Protein AF-A0A2E7VFI3-F1 (afdb_monomer_lite)

Secondary structure (DSSP, 8-state):
----------------------------PPPPHHHHHHHHHHHHHHTT-HHHHHHTBGGG--HHHHHHHHHH---HHHHHHHHTTHHHHHHHHHHHHHHHHHHHHHHHHHHGGG---HHHHHHHHHHHHHHHHHHHHHHHHHHHHHHHHHHHHHHHHHHHGGGHIIIIIHHHHHHHHHTT--GGG-EEEEEEEEEEEEEETTEEEETTEES--EEE-TT-EEEEEE-GGGTT---EEESSTT-SS---TTEEE--SSS--EEEE-SS--S-EEEEETTEEEEEEEEEES--SS---EEEEEEEEETTTTEEEEEEEEEEEEE--SS--SS-----EEEE-S--EEEEE-PPPTT--

Radius of gyration: 27.83 Å; chains: 1; bounding box: 74×93×76 Å

Sequence (356 aa):
MLNMRLVQRVAVFLLVATPNNTVWAELTSPKHSLDAFARNVFETFKGNDFGTFHQHTIFALSEEQFKRFLFEVKNDEIRDTLSKGQWSQWKENTRIQRKMIEEEIKKKEEEGGEINSLTAQTEIKELKVKIVTLERELLRKWAVVCAQKWRNNYSRLKSIVSSARREAFDPILTGAEKEGIQWQTARLTAVEILHEISFANNHFKIDGVEAPILQWYSGLTYRLHFDKTMHGKPFRLATLPEGPTPYEHGIAREKTGDKDLLARFRAPPEALYYYCPAKEKMGNRIHFSNPEKHLRHNVLLTFSYGSPQHGYRILLRDCLPIPARSAPRAGATWNQWLLFERPVWLGPIRKDPSID

pLDDT: mean 82.57, std 19.52, range [27.75, 97.62]

Structure (mmCIF, N/CA/C/O backbone):
data_AF-A0A2E7VFI3-F1
#
_entry.id   AF-A0A2E7VFI3-F1
#
loop_
_atom_site.group_PDB
_atom_site.id
_atom_site.type_symbol
_atom_site.label_atom_id
_atom_site.label_alt_id
_atom_site.label_comp_id
_atom_site.label_asym_id
_atom_site.label_entity_id
_atom_site.label_seq_id
_atom_site.pdbx_PDB_ins_code
_atom_site.Cartn_x
_atom_site.Cartn_y
_atom_site.Cartn_z
_atom_site.occupancy
_atom_site.B_iso_or_equiv
_atom_site.auth_seq_id
_atom_site.auth_comp_id
_atom_site.auth_asym_id
_atom_site.auth_atom_id
_atom_site.pdbx_PDB_model_num
ATOM 1 N N . MET A 1 1 ? 33.002 -77.344 -4.429 1.00 32.84 1 MET A N 1
ATOM 2 C CA . MET A 1 1 ? 34.344 -77.232 -3.820 1.00 32.84 1 MET A CA 1
ATOM 3 C C . MET A 1 1 ? 34.474 -75.863 -3.174 1.00 32.84 1 MET A C 1
ATOM 5 O O . MET A 1 1 ? 34.142 -74.873 -3.810 1.00 32.84 1 MET A O 1
ATOM 9 N N . LEU A 1 2 ? 34.882 -75.858 -1.903 1.00 32.16 2 LEU A N 1
ATOM 10 C CA . LEU A 1 2 ? 35.312 -74.716 -1.088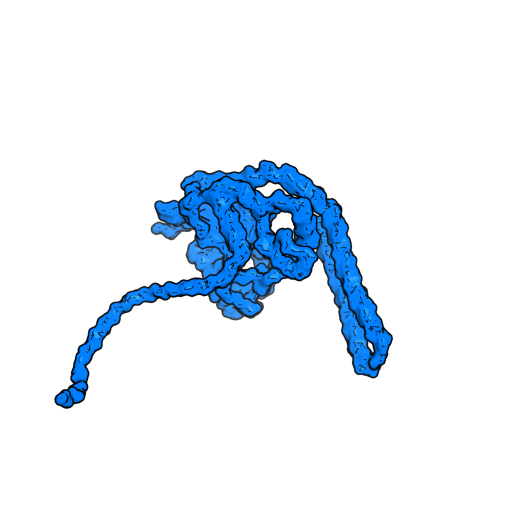 1.00 32.16 2 LEU A CA 1
ATOM 11 C C . LEU A 1 2 ? 36.313 -73.803 -1.834 1.00 32.16 2 LEU A C 1
ATOM 13 O O . LEU A 1 2 ? 37.183 -74.332 -2.516 1.00 32.16 2 LEU A O 1
ATOM 17 N N . ASN A 1 3 ? 36.318 -72.482 -1.606 1.00 30.03 3 ASN A N 1
ATOM 18 C CA . ASN A 1 3 ? 37.039 -71.883 -0.468 1.00 30.03 3 ASN A CA 1
ATOM 19 C C . ASN A 1 3 ? 36.907 -70.347 -0.385 1.00 30.03 3 ASN A C 1
ATOM 21 O O . ASN A 1 3 ? 36.842 -69.645 -1.389 1.00 30.03 3 ASN A O 1
ATOM 25 N N . MET A 1 4 ? 36.891 -69.861 0.858 1.00 30.72 4 MET A N 1
ATOM 26 C CA . MET A 1 4 ? 36.900 -68.459 1.294 1.00 30.72 4 MET A CA 1
ATOM 27 C C . MET A 1 4 ? 38.320 -67.848 1.343 1.00 30.72 4 MET A C 1
ATOM 29 O O . MET A 1 4 ? 39.295 -68.577 1.504 1.00 30.72 4 MET A O 1
ATOM 33 N N . ARG A 1 5 ? 38.334 -66.504 1.469 1.00 35.66 5 ARG A N 1
ATOM 34 C CA . ARG A 1 5 ? 39.329 -65.573 2.081 1.00 35.66 5 ARG A CA 1
ATOM 35 C C . ARG A 1 5 ? 40.232 -64.827 1.078 1.00 35.66 5 ARG A C 1
ATOM 37 O O . ARG A 1 5 ? 40.989 -65.451 0.356 1.00 35.66 5 ARG A O 1
ATOM 44 N N . LEU A 1 6 ? 40.040 -63.518 0.846 1.00 28.55 6 LEU A N 1
ATOM 45 C CA . LEU A 1 6 ? 40.326 -62.315 1.673 1.00 28.55 6 LEU A CA 1
ATOM 46 C C . LEU A 1 6 ? 41.820 -61.913 1.637 1.00 28.55 6 LEU A C 1
ATOM 48 O O . LEU A 1 6 ? 42.649 -62.665 2.131 1.00 28.55 6 LEU A O 1
ATOM 52 N N . VAL A 1 7 ? 42.127 -60.714 1.107 1.00 32.91 7 VAL A N 1
ATOM 53 C CA . VAL A 1 7 ? 42.859 -59.585 1.752 1.00 32.91 7 VAL A CA 1
ATOM 54 C C . VAL A 1 7 ? 43.459 -58.610 0.704 1.00 32.91 7 VAL A C 1
ATOM 56 O O . VAL A 1 7 ? 44.316 -58.966 -0.093 1.00 32.91 7 VAL A O 1
ATOM 59 N N . GLN A 1 8 ? 42.959 -57.365 0.770 1.00 28.98 8 GLN A N 1
ATOM 60 C CA . GLN A 1 8 ? 43.554 -56.029 0.537 1.00 28.98 8 GLN A CA 1
ATOM 61 C C . GLN A 1 8 ? 44.654 -55.794 -0.520 1.00 28.98 8 GLN A C 1
ATOM 63 O O . GLN A 1 8 ? 45.770 -56.282 -0.385 1.00 28.98 8 GLN A O 1
ATOM 68 N N . ARG A 1 9 ? 44.413 -54.794 -1.391 1.00 30.88 9 ARG A N 1
ATOM 69 C CA . ARG A 1 9 ? 45.363 -53.695 -1.680 1.00 30.88 9 ARG A CA 1
ATOM 70 C C . ARG A 1 9 ? 44.672 -52.477 -2.330 1.00 30.88 9 ARG A C 1
ATOM 72 O O . ARG A 1 9 ? 44.240 -52.527 -3.470 1.00 30.88 9 ARG A O 1
ATOM 79 N N . VAL A 1 10 ? 44.561 -51.419 -1.519 1.00 29.17 10 VAL A N 1
ATOM 80 C CA . VAL A 1 10 ? 44.666 -49.970 -1.803 1.00 29.17 10 VAL A CA 1
ATOM 81 C C . VAL A 1 10 ? 44.121 -49.460 -3.150 1.00 29.17 10 VAL A C 1
ATOM 83 O O . VAL A 1 10 ? 44.826 -49.455 -4.153 1.00 29.17 10 VAL A O 1
ATOM 86 N N . ALA A 1 11 ? 42.906 -48.902 -3.128 1.00 30.77 11 ALA A N 1
ATOM 87 C CA . ALA A 1 11 ? 42.411 -47.997 -4.165 1.00 30.77 11 ALA A CA 1
ATOM 88 C C . ALA A 1 11 ? 42.639 -46.543 -3.719 1.00 30.77 11 ALA A C 1
ATOM 90 O O . ALA A 1 11 ? 42.003 -46.060 -2.782 1.00 30.77 11 ALA A O 1
ATOM 91 N N . VAL A 1 12 ? 43.567 -45.859 -4.388 1.00 31.39 12 VAL A N 1
ATOM 92 C CA . VAL A 1 12 ? 43.742 -44.404 -4.316 1.00 31.39 12 VAL A CA 1
ATOM 93 C C . VAL A 1 12 ? 42.617 -43.772 -5.135 1.00 31.39 12 VAL A C 1
ATOM 95 O O . VAL A 1 12 ? 42.638 -43.822 -6.362 1.00 31.39 12 VAL A O 1
ATOM 98 N N . PHE A 1 13 ? 41.612 -43.207 -4.465 1.00 31.67 13 PHE A N 1
ATOM 99 C CA . PHE A 1 13 ? 40.598 -42.377 -5.113 1.00 31.67 13 PHE A CA 1
ATOM 100 C C . PHE A 1 13 ? 41.109 -40.938 -5.229 1.00 31.67 13 PHE A C 1
ATOM 102 O O . PHE A 1 13 ? 41.290 -40.240 -4.233 1.00 31.67 13 PHE A O 1
ATOM 109 N N . LEU A 1 14 ? 41.318 -40.498 -6.470 1.00 27.75 14 LEU A N 1
ATOM 110 C CA . LEU A 1 14 ? 41.453 -39.095 -6.848 1.00 27.75 14 LEU A CA 1
ATOM 111 C C . LEU A 1 14 ? 40.083 -38.416 -6.696 1.00 27.75 14 LEU A C 1
ATOM 113 O O . LEU A 1 14 ? 39.192 -38.576 -7.528 1.00 27.75 14 LEU A O 1
ATOM 117 N N . LEU A 1 15 ? 39.916 -37.673 -5.604 1.00 28.58 15 LEU A N 1
ATOM 118 C CA . LEU A 1 15 ? 38.811 -36.742 -5.388 1.00 28.58 15 LEU A CA 1
ATOM 119 C C . LEU A 1 15 ? 39.068 -35.488 -6.233 1.00 28.58 15 LEU A C 1
ATOM 121 O O . LEU A 1 15 ? 39.784 -34.576 -5.823 1.00 28.58 15 LEU A O 1
ATOM 125 N N . VAL A 1 16 ? 38.486 -35.443 -7.432 1.00 34.22 16 VAL A N 1
ATOM 126 C CA . VAL A 1 16 ? 38.293 -34.183 -8.157 1.00 34.22 16 VAL A CA 1
ATOM 127 C C . VAL A 1 16 ? 37.130 -33.464 -7.481 1.00 34.22 16 VAL A C 1
ATOM 129 O O . VAL A 1 16 ? 35.970 -33.842 -7.629 1.00 34.22 16 VAL A O 1
ATOM 132 N N . ALA A 1 17 ? 37.455 -32.446 -6.689 1.00 30.11 17 ALA A N 1
ATOM 133 C CA . ALA A 1 17 ? 36.487 -31.523 -6.124 1.00 30.11 17 ALA A CA 1
ATOM 134 C C . ALA A 1 17 ? 35.864 -30.682 -7.251 1.00 30.11 17 ALA A C 1
ATOM 136 O O . ALA A 1 17 ? 36.471 -29.732 -7.741 1.00 30.11 17 ALA A O 1
ATOM 137 N N . THR A 1 18 ? 34.646 -31.020 -7.667 1.00 33.19 18 THR A N 1
ATOM 138 C CA . THR A 1 18 ? 33.783 -30.092 -8.409 1.00 33.19 18 THR A CA 1
ATOM 139 C C . THR A 1 18 ? 33.052 -29.193 -7.409 1.00 33.19 18 THR A C 1
ATOM 141 O O . THR A 1 18 ? 32.509 -29.715 -6.430 1.00 33.19 18 THR A O 1
ATOM 144 N N . PRO A 1 19 ? 33.005 -27.866 -7.611 1.00 34.50 19 PRO A N 1
ATOM 145 C CA . PRO A 1 19 ? 32.337 -26.968 -6.684 1.00 34.50 19 PRO A CA 1
ATOM 146 C C . PRO A 1 19 ? 30.823 -27.204 -6.685 1.00 34.50 19 PRO A C 1
ATOM 148 O O . PRO A 1 19 ? 30.185 -27.347 -7.726 1.00 34.50 19 PRO A O 1
ATOM 151 N N . ASN A 1 20 ? 30.286 -27.239 -5.469 1.00 34.94 20 ASN A N 1
ATOM 152 C CA . ASN A 1 20 ? 28.883 -27.279 -5.079 1.00 34.94 20 ASN A CA 1
ATOM 153 C C . ASN A 1 20 ? 27.936 -26.509 -6.019 1.00 34.94 20 ASN A C 1
ATOM 155 O O . ASN A 1 20 ? 27.694 -25.320 -5.823 1.00 34.94 20 ASN A O 1
ATOM 159 N N . ASN A 1 21 ? 27.290 -27.211 -6.949 1.00 32.88 21 ASN A N 1
ATOM 160 C CA . ASN A 1 21 ? 25.964 -26.820 -7.419 1.00 32.88 21 ASN A CA 1
ATOM 161 C C . ASN A 1 21 ? 24.935 -27.416 -6.455 1.00 32.88 21 ASN A C 1
ATOM 163 O O . ASN A 1 21 ? 24.306 -28.436 -6.732 1.00 32.88 21 ASN A O 1
ATOM 167 N N . THR A 1 22 ? 24.766 -26.783 -5.293 1.00 34.12 22 THR A N 1
ATOM 168 C CA . THR A 1 22 ? 23.546 -26.959 -4.506 1.00 34.12 22 THR A CA 1
ATOM 169 C C . THR A 1 22 ? 22.409 -26.287 -5.265 1.00 34.12 22 THR A C 1
ATOM 171 O O . THR A 1 22 ? 22.109 -25.107 -5.094 1.00 34.12 22 THR A O 1
ATOM 174 N N . VAL A 1 23 ? 21.766 -27.065 -6.135 1.00 35.38 23 VAL A N 1
ATOM 175 C CA . VAL A 1 23 ? 20.407 -26.795 -6.600 1.00 35.38 23 VAL A CA 1
ATOM 176 C C . VAL A 1 23 ? 19.512 -26.916 -5.371 1.00 35.38 23 VAL A C 1
ATOM 178 O O . VAL A 1 23 ? 19.033 -27.992 -5.017 1.00 35.38 23 VAL A O 1
ATOM 181 N N . TRP A 1 24 ? 19.351 -25.808 -4.653 1.00 36.38 24 TRP A N 1
ATOM 182 C CA . TRP A 1 24 ? 18.317 -25.681 -3.645 1.00 36.38 24 TRP A CA 1
ATOM 183 C C . TRP A 1 24 ? 16.981 -25.768 -4.372 1.00 36.38 24 TRP A C 1
ATOM 185 O O . TRP A 1 24 ? 16.588 -24.837 -5.070 1.00 36.38 24 TRP A O 1
ATOM 195 N N . ALA A 1 25 ? 16.289 -26.894 -4.224 1.00 32.28 25 ALA A N 1
ATOM 196 C CA . ALA A 1 25 ? 14.878 -26.966 -4.551 1.00 32.28 25 ALA A CA 1
ATOM 197 C C . ALA A 1 25 ? 14.161 -25.851 -3.768 1.00 32.28 25 ALA A C 1
ATOM 199 O O . ALA A 1 25 ? 14.120 -25.861 -2.531 1.00 32.28 25 ALA A O 1
ATOM 200 N N . GLU A 1 26 ? 13.648 -24.850 -4.485 1.00 37.41 26 GLU A N 1
ATOM 201 C CA . GLU A 1 26 ? 12.763 -23.834 -3.932 1.00 37.41 26 GLU A CA 1
ATOM 202 C C . GLU A 1 26 ? 11.519 -24.546 -3.388 1.00 37.41 26 GLU A C 1
ATOM 204 O O . GLU A 1 26 ? 10.578 -24.836 -4.119 1.00 37.41 26 GLU A O 1
ATOM 209 N N . LEU A 1 27 ? 11.478 -24.822 -2.082 1.00 35.75 27 LEU A N 1
ATOM 210 C CA . LEU A 1 27 ? 10.196 -24.936 -1.385 1.00 35.75 27 LEU A CA 1
ATOM 211 C C . LEU A 1 27 ? 9.556 -23.548 -1.470 1.00 35.75 27 LEU A C 1
ATOM 213 O O . LEU A 1 27 ? 9.838 -22.669 -0.649 1.00 35.75 27 LEU A O 1
ATOM 217 N N . THR A 1 28 ? 8.789 -23.327 -2.536 1.00 46.22 28 THR A N 1
ATOM 218 C CA . THR A 1 28 ? 8.076 -22.086 -2.798 1.00 46.22 28 THR A CA 1
ATOM 219 C C . THR A 1 28 ? 6.975 -21.955 -1.757 1.00 46.22 28 THR A C 1
ATOM 221 O O . THR A 1 28 ? 5.983 -22.681 -1.800 1.00 46.22 28 THR A O 1
ATOM 224 N N . SER A 1 29 ? 7.145 -21.023 -0.818 1.00 49.25 29 SER A N 1
ATOM 225 C CA . SER A 1 29 ? 6.011 -20.488 -0.062 1.00 49.25 29 SER A CA 1
ATOM 226 C C . SER A 1 29 ? 4.905 -20.095 -1.057 1.00 49.25 29 SER A C 1
ATOM 228 O O . SER A 1 29 ? 5.252 -19.601 -2.141 1.00 49.25 29 SER A O 1
ATOM 230 N N . PRO A 1 30 ? 3.610 -20.323 -0.756 1.00 59.28 30 PRO A N 1
ATOM 231 C CA . PRO A 1 30 ? 2.522 -19.907 -1.633 1.00 59.28 30 PRO A CA 1
ATOM 232 C C . PRO A 1 30 ? 2.729 -18.452 -2.060 1.00 59.28 30 PRO A C 1
ATOM 234 O O . PRO A 1 30 ? 2.868 -17.567 -1.213 1.00 59.28 30 PRO A O 1
ATOM 237 N N . LYS A 1 31 ? 2.818 -18.202 -3.372 1.00 73.00 31 LYS A N 1
ATOM 238 C CA . LYS A 1 31 ? 3.035 -16.846 -3.887 1.00 73.00 31 LYS A CA 1
ATOM 239 C C . LYS A 1 31 ? 1.884 -15.957 -3.427 1.00 73.00 31 LYS A C 1
ATOM 241 O O . LYS A 1 31 ? 0.717 -16.283 -3.638 1.00 73.00 31 LYS A O 1
ATOM 246 N N . HIS A 1 32 ? 2.223 -14.844 -2.787 1.00 85.19 32 HIS A N 1
ATOM 247 C CA . HIS A 1 32 ? 1.247 -13.882 -2.293 1.00 85.19 32 HIS A CA 1
ATOM 248 C C . HIS A 1 32 ? 0.403 -13.322 -3.454 1.00 85.19 32 HIS A C 1
ATOM 250 O O . HIS A 1 32 ? 0.926 -13.092 -4.545 1.00 85.19 32 HIS A O 1
ATOM 256 N N . SER A 1 33 ? -0.889 -13.053 -3.230 1.00 87.81 33 SER A N 1
ATOM 257 C CA . SER A 1 33 ? -1.815 -12.595 -4.287 1.00 87.81 33 SER A CA 1
ATOM 258 C C . SER A 1 33 ? -1.373 -11.290 -4.965 1.00 87.81 33 SER A C 1
ATOM 260 O O . SER A 1 33 ? -1.649 -11.084 -6.146 1.00 87.81 33 SER A O 1
ATOM 262 N N . LEU A 1 34 ? -0.632 -10.442 -4.244 1.00 89.62 34 LEU A N 1
ATOM 263 C CA . LEU A 1 34 ? -0.026 -9.220 -4.783 1.00 89.62 34 LEU A CA 1
ATOM 264 C C . LEU A 1 34 ? 1.052 -9.500 -5.847 1.00 89.62 34 LEU A C 1
ATOM 266 O O . LEU A 1 34 ? 1.114 -8.781 -6.839 1.00 89.62 34 LEU A O 1
ATOM 270 N N . ASP A 1 35 ? 1.862 -10.556 -5.690 1.00 89.69 35 ASP A N 1
ATOM 271 C CA . ASP A 1 35 ? 2.863 -10.945 -6.700 1.00 89.69 35 ASP A CA 1
ATOM 272 C C . ASP A 1 35 ? 2.169 -11.406 -7.990 1.00 89.69 35 ASP A C 1
ATOM 274 O O . ASP A 1 35 ? 2.543 -10.981 -9.082 1.00 89.69 35 ASP A O 1
ATOM 278 N N . ALA A 1 36 ? 1.095 -12.193 -7.869 1.00 90.38 36 ALA A N 1
ATOM 279 C CA . ALA A 1 36 ? 0.285 -12.605 -9.016 1.00 90.38 36 ALA A CA 1
ATOM 280 C C . ALA A 1 36 ? -0.364 -11.404 -9.727 1.00 90.38 36 ALA A C 1
ATOM 282 O O . ALA A 1 36 ? -0.308 -11.307 -10.950 1.00 90.38 36 ALA A O 1
ATOM 283 N N . PHE A 1 37 ? -0.928 -10.459 -8.970 1.00 93.69 37 PHE A N 1
ATOM 284 C CA . PHE A 1 37 ? -1.466 -9.214 -9.519 1.00 93.69 37 PHE A CA 1
ATOM 285 C C . PHE A 1 37 ? -0.409 -8.411 -10.286 1.00 93.69 37 PHE A C 1
ATOM 287 O O . PHE A 1 37 ? -0.640 -8.034 -11.432 1.00 93.69 37 PHE A O 1
ATOM 294 N N . ALA A 1 38 ? 0.756 -8.182 -9.679 1.00 95.31 38 ALA A N 1
ATOM 295 C CA . ALA A 1 38 ? 1.842 -7.410 -10.271 1.00 95.31 38 ALA A CA 1
ATOM 296 C C . ALA A 1 38 ? 2.353 -8.037 -11.578 1.00 95.31 38 ALA A C 1
ATOM 298 O O . ALA A 1 38 ? 2.571 -7.334 -12.565 1.00 95.31 38 ALA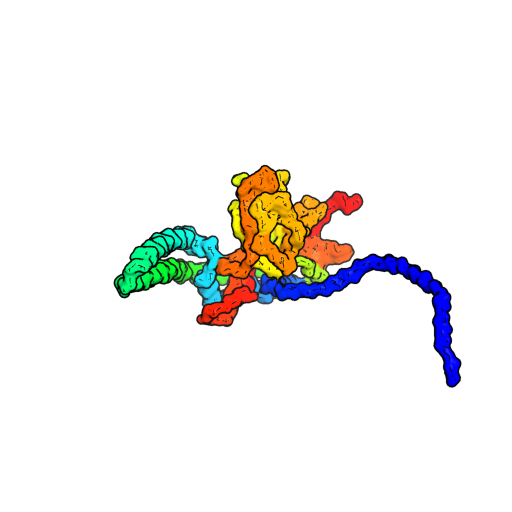 A O 1
ATOM 299 N N . ARG A 1 39 ? 2.479 -9.371 -11.609 1.00 95.12 39 ARG A N 1
ATOM 300 C CA . ARG A 1 39 ? 2.811 -10.131 -12.824 1.00 95.12 39 ARG A CA 1
ATOM 301 C C . ARG A 1 39 ? 1.758 -9.961 -13.906 1.00 95.12 39 ARG A C 1
ATOM 303 O O . ARG A 1 39 ? 2.117 -9.679 -15.042 1.00 95.12 39 ARG A O 1
ATOM 310 N N . ASN A 1 40 ? 0.480 -10.081 -13.557 1.00 95.25 40 ASN A N 1
ATOM 311 C CA . ASN A 1 40 ? -0.601 -9.904 -14.523 1.00 95.25 40 ASN A CA 1
ATOM 312 C C . ASN A 1 40 ? -0.579 -8.493 -15.120 1.00 95.25 40 ASN A C 1
ATOM 314 O O . ASN A 1 40 ? -0.647 -8.362 -16.336 1.00 95.25 40 ASN A O 1
ATOM 318 N N . VAL A 1 41 ? -0.389 -7.455 -14.295 1.00 96.69 41 VAL A N 1
ATOM 319 C CA . VAL A 1 41 ? -0.223 -6.070 -14.767 1.00 96.69 41 VAL A CA 1
ATOM 320 C C . VAL A 1 41 ? 0.970 -5.952 -15.720 1.00 96.69 41 VAL A C 1
ATOM 322 O O . VAL A 1 41 ? 0.830 -5.357 -16.785 1.00 96.69 41 VAL A O 1
ATOM 325 N N . PHE A 1 42 ? 2.119 -6.551 -15.399 1.00 97.50 42 PHE A N 1
ATOM 326 C CA . PHE A 1 42 ? 3.278 -6.554 -16.298 1.00 97.50 42 PHE A CA 1
ATOM 327 C C . PHE A 1 42 ? 2.967 -7.192 -17.663 1.00 97.50 42 PHE A C 1
ATOM 329 O O . PHE A 1 42 ? 3.288 -6.613 -18.703 1.00 97.50 42 PHE A O 1
ATOM 336 N N . GLU A 1 43 ? 2.299 -8.348 -17.674 1.00 97.12 43 GLU A N 1
ATOM 337 C CA . GLU A 1 43 ? 1.920 -9.039 -18.912 1.00 97.12 43 GLU A CA 1
ATOM 338 C C . GLU A 1 43 ? 0.971 -8.200 -19.784 1.00 97.12 43 GLU A C 1
ATOM 340 O O . GLU A 1 43 ? 1.018 -8.295 -21.011 1.00 97.12 43 GLU A O 1
ATOM 345 N N . THR A 1 44 ? 0.170 -7.305 -19.192 1.00 97.06 44 THR A N 1
ATOM 346 C CA . THR A 1 44 ? -0.666 -6.383 -19.979 1.00 97.06 44 THR A CA 1
ATOM 347 C C . THR A 1 44 ? 0.162 -5.402 -20.805 1.00 97.06 44 THR A C 1
ATOM 349 O O . THR A 1 44 ? -0.148 -5.187 -21.975 1.00 97.06 44 THR A O 1
ATOM 352 N N . PHE A 1 45 ? 1.252 -4.855 -20.252 1.00 96.44 45 PHE A N 1
ATOM 353 C CA . PHE A 1 45 ? 2.174 -4.016 -21.023 1.00 96.44 45 PHE A CA 1
ATOM 354 C C . PHE A 1 45 ? 2.858 -4.838 -22.105 1.00 96.44 45 PHE A C 1
ATOM 356 O O . PHE A 1 45 ? 2.948 -4.400 -23.251 1.00 96.44 45 PHE A O 1
ATOM 363 N N . LYS A 1 46 ? 3.254 -6.069 -21.760 1.00 95.50 46 LYS A N 1
ATOM 364 C CA . LYS A 1 46 ? 3.907 -6.977 -22.695 1.00 95.50 46 LYS A CA 1
ATOM 365 C C . LYS A 1 46 ? 3.048 -7.292 -23.924 1.00 95.50 46 LYS A C 1
ATOM 367 O O . LYS A 1 46 ? 3.558 -7.345 -25.041 1.00 95.50 46 LYS A O 1
ATOM 372 N N . GLY A 1 47 ? 1.750 -7.493 -23.707 1.00 96.25 47 GLY A N 1
ATOM 373 C CA . GLY A 1 47 ? 0.768 -7.770 -24.752 1.00 96.25 47 GLY A CA 1
ATOM 374 C C . GLY A 1 47 ? 0.120 -6.534 -25.381 1.00 96.25 47 GLY A C 1
ATOM 375 O O . GLY A 1 47 ? -0.719 -6.703 -26.260 1.00 96.25 47 GLY A O 1
ATOM 376 N N . ASN A 1 48 ? 0.457 -5.311 -24.942 1.00 96.19 48 ASN A N 1
ATOM 377 C CA . ASN A 1 48 ? -0.295 -4.090 -25.280 1.00 96.19 48 ASN A CA 1
ATOM 378 C C . ASN A 1 48 ? -1.818 -4.252 -25.029 1.00 96.19 48 ASN A C 1
ATOM 380 O O . ASN A 1 48 ? -2.664 -3.749 -25.771 1.00 96.19 48 ASN A O 1
ATOM 384 N N . ASP A 1 49 ? -2.176 -4.983 -23.972 1.00 96.56 49 ASP A N 1
ATOM 385 C CA . ASP A 1 49 ? -3.554 -5.320 -23.625 1.00 96.56 49 ASP A CA 1
ATOM 386 C C . ASP A 1 49 ? -4.119 -4.331 -22.601 1.00 96.56 49 ASP A C 1
ATOM 388 O O . ASP A 1 49 ? -4.198 -4.584 -21.393 1.00 96.56 49 ASP A O 1
ATOM 392 N N . PHE A 1 50 ? -4.550 -3.175 -23.108 1.00 96.06 50 PHE A N 1
ATOM 393 C CA . PHE A 1 50 ? -5.216 -2.174 -22.278 1.00 96.06 50 PHE A CA 1
ATOM 394 C C . PHE A 1 50 ? -6.515 -2.702 -21.642 1.00 96.06 50 PHE A C 1
ATOM 396 O O . PHE A 1 50 ? -6.884 -2.261 -20.554 1.00 96.06 50 PHE A O 1
ATOM 403 N N . GLY A 1 51 ? -7.218 -3.638 -22.291 1.00 95.12 51 GLY A N 1
ATOM 404 C CA . GLY A 1 51 ? -8.478 -4.181 -21.784 1.00 95.12 51 GLY A CA 1
ATOM 405 C C . GLY A 1 51 ? -8.275 -4.914 -20.461 1.00 95.12 51 GLY A C 1
ATOM 406 O O . GLY A 1 51 ? -8.966 -4.624 -19.481 1.00 95.12 51 GLY A O 1
ATOM 407 N N . THR A 1 52 ? -7.281 -5.801 -20.410 1.00 94.62 52 THR A N 1
ATOM 408 C CA . THR A 1 52 ? -6.891 -6.496 -19.176 1.00 94.62 52 THR A CA 1
ATOM 409 C C . THR A 1 52 ? -6.270 -5.534 -18.168 1.00 94.62 52 THR A C 1
ATOM 411 O O . THR A 1 52 ? -6.617 -5.591 -16.988 1.00 94.62 52 THR A O 1
ATOM 414 N N . PHE A 1 53 ? -5.433 -4.584 -18.606 1.00 95.75 53 PHE A N 1
ATOM 415 C CA . PHE A 1 53 ? -4.873 -3.568 -17.705 1.00 95.75 53 PHE A CA 1
ATOM 416 C C . PHE A 1 53 ? -5.980 -2.797 -16.981 1.00 95.75 53 PHE A C 1
ATOM 418 O O . PHE A 1 53 ? -5.963 -2.677 -15.757 1.00 95.75 53 PHE A O 1
ATOM 425 N N . HIS A 1 54 ? -6.989 -2.338 -17.723 1.00 94.19 54 HIS A N 1
ATOM 426 C CA . HIS A 1 54 ? -8.116 -1.590 -17.185 1.00 94.19 54 HIS A CA 1
ATOM 427 C C . HIS A 1 54 ? -8.843 -2.371 -16.081 1.00 94.19 54 HIS A C 1
ATOM 429 O O . HIS A 1 54 ? -9.189 -1.779 -15.058 1.00 94.19 54 HIS A O 1
ATOM 435 N N . GLN A 1 55 ? -9.002 -3.695 -16.220 1.00 92.25 55 GLN A N 1
ATOM 436 C CA . GLN A 1 55 ? -9.633 -4.551 -15.202 1.00 92.25 55 GLN A CA 1
ATOM 437 C C . GLN A 1 55 ? -8.885 -4.583 -13.857 1.00 92.25 55 GLN A C 1
ATOM 439 O O . GLN A 1 55 ? -9.491 -4.915 -12.833 1.00 92.25 55 GLN A O 1
ATOM 444 N N . HIS A 1 56 ? -7.601 -4.217 -13.847 1.00 92.94 56 HIS A N 1
ATOM 445 C CA . HIS A 1 56 ? -6.757 -4.100 -12.659 1.00 92.94 56 HIS A CA 1
ATOM 446 C C . HIS A 1 56 ? -6.747 -2.692 -12.049 1.00 92.94 56 HIS A C 1
ATOM 448 O O . HIS A 1 56 ? -6.020 -2.452 -11.089 1.00 92.94 56 HIS A O 1
ATOM 454 N N . THR A 1 57 ? -7.550 -1.758 -12.559 1.00 92.75 57 THR A N 1
ATOM 455 C CA . THR A 1 57 ? -7.624 -0.379 -12.053 1.00 92.75 57 THR A CA 1
ATOM 456 C C . THR A 1 57 ? -8.926 -0.116 -11.299 1.00 92.75 57 THR A C 1
ATOM 458 O O . THR A 1 57 ? -9.941 -0.780 -11.526 1.00 92.75 57 THR A O 1
ATOM 461 N N . ILE A 1 58 ? -8.939 0.915 -10.450 1.00 91.00 58 ILE A N 1
ATOM 462 C CA . ILE A 1 58 ? -10.163 1.408 -9.792 1.00 91.00 58 ILE A CA 1
ATOM 463 C C . ILE A 1 58 ? -11.290 1.762 -10.784 1.00 91.00 58 ILE A C 1
ATOM 465 O O . ILE A 1 58 ? -12.471 1.674 -10.444 1.00 91.00 58 ILE A O 1
ATOM 469 N N . PHE A 1 59 ? -10.950 2.106 -12.029 1.00 90.62 59 PHE A N 1
ATOM 470 C CA . PHE A 1 59 ? -11.901 2.484 -13.079 1.00 90.62 59 PHE A CA 1
ATOM 471 C C . PHE A 1 59 ? -12.792 1.328 -13.550 1.00 90.62 59 PHE A C 1
ATOM 473 O O . PHE A 1 59 ? -13.893 1.563 -14.055 1.00 90.62 59 PHE A O 1
ATOM 480 N N . ALA A 1 60 ? -12.362 0.082 -13.333 1.00 90.12 60 ALA A N 1
ATOM 481 C CA . ALA A 1 60 ? -13.137 -1.103 -13.682 1.00 90.12 60 ALA A CA 1
ATOM 482 C C . ALA A 1 60 ? -14.237 -1.456 -12.672 1.00 90.12 60 ALA A C 1
ATOM 484 O O . ALA A 1 60 ? -15.017 -2.377 -12.926 1.00 90.12 60 ALA A O 1
ATOM 485 N N . LEU A 1 61 ? -14.324 -0.757 -11.538 1.00 89.75 61 LEU A N 1
ATOM 486 C CA . LEU A 1 61 ? -15.359 -1.030 -10.548 1.00 89.75 61 LEU A CA 1
ATOM 487 C C . LEU A 1 61 ? -16.752 -0.639 -11.070 1.00 89.75 61 LEU A C 1
ATOM 489 O O . LEU A 1 61 ? -16.989 0.477 -11.545 1.00 89.75 61 LEU A O 1
ATOM 493 N N . SER A 1 62 ? -17.708 -1.560 -10.933 1.00 88.94 62 SER A N 1
ATOM 494 C CA . SER A 1 62 ? -19.138 -1.228 -10.989 1.00 88.94 62 SER A CA 1
ATOM 495 C C . SER A 1 62 ? -19.526 -0.326 -9.817 1.00 88.94 62 SER A C 1
ATOM 497 O O . SER A 1 62 ? -18.805 -0.215 -8.822 1.00 88.94 62 SER A O 1
ATOM 499 N N . GLU A 1 63 ? -20.680 0.325 -9.926 1.00 89.00 63 GLU A N 1
ATOM 500 C CA . GLU A 1 63 ? -21.195 1.201 -8.877 1.00 89.00 63 GLU A CA 1
ATOM 501 C C . GLU A 1 63 ? -21.374 0.448 -7.547 1.00 89.00 63 GLU A C 1
ATOM 503 O O . GLU A 1 63 ? -20.969 0.928 -6.487 1.00 89.00 63 GLU A O 1
ATOM 508 N N . GLU A 1 64 ? -21.921 -0.764 -7.602 1.00 87.88 64 GLU A N 1
ATOM 509 C CA . GLU A 1 64 ? -22.139 -1.655 -6.462 1.00 87.88 64 GLU A CA 1
ATOM 510 C C . GLU A 1 64 ? -20.818 -2.057 -5.807 1.00 87.88 64 GLU A C 1
ATOM 512 O O . GLU A 1 64 ? -20.686 -2.003 -4.582 1.00 87.88 64 GLU A O 1
ATOM 517 N N . GLN A 1 65 ? -19.816 -2.420 -6.613 1.00 87.56 65 GLN A N 1
ATOM 518 C CA . GLN A 1 65 ? -18.490 -2.767 -6.101 1.00 87.56 65 GLN A CA 1
ATOM 519 C C . GLN A 1 65 ? -17.802 -1.560 -5.466 1.00 87.56 65 GLN A C 1
ATOM 521 O O . GLN A 1 65 ? -17.200 -1.696 -4.403 1.00 87.56 65 GLN A O 1
ATOM 526 N N . PHE A 1 66 ? -17.915 -0.379 -6.076 1.00 88.94 66 PHE A N 1
ATOM 527 C CA . PHE A 1 66 ? -17.339 0.845 -5.530 1.00 88.94 66 PHE A CA 1
ATOM 528 C C . PHE A 1 66 ? -18.000 1.243 -4.206 1.00 88.94 66 PHE A C 1
ATOM 530 O O . PHE A 1 66 ? -17.303 1.543 -3.238 1.00 88.94 66 PHE A O 1
ATOM 537 N N . LYS A 1 67 ? -19.337 1.172 -4.118 1.00 88.31 67 LYS A N 1
ATOM 538 C CA . LYS A 1 67 ? -20.071 1.353 -2.854 1.00 88.31 67 LYS A CA 1
ATOM 539 C C . LYS A 1 67 ? -19.549 0.396 -1.792 1.00 88.31 67 LYS A C 1
ATOM 541 O O . LYS A 1 67 ? -19.174 0.837 -0.709 1.00 88.31 67 LYS A O 1
ATOM 546 N N . ARG A 1 68 ? -19.500 -0.902 -2.108 1.00 86.38 68 ARG A N 1
ATOM 547 C CA . ARG A 1 68 ? -19.040 -1.939 -1.181 1.00 86.38 68 ARG A CA 1
ATOM 548 C C . ARG A 1 68 ? -17.619 -1.671 -0.696 1.00 86.38 68 ARG A C 1
ATOM 550 O O . ARG A 1 68 ? -17.386 -1.689 0.508 1.00 86.38 68 ARG A O 1
ATOM 557 N N . PHE A 1 69 ? -16.705 -1.355 -1.611 1.00 87.81 69 PHE A N 1
ATOM 558 C CA . PHE A 1 69 ? -15.339 -0.966 -1.276 1.00 87.81 69 PHE A CA 1
ATOM 559 C C . PHE A 1 69 ? -15.319 0.210 -0.293 1.00 87.81 69 PHE A C 1
ATOM 561 O O . PHE A 1 69 ? -14.690 0.107 0.753 1.00 87.81 69 PHE A O 1
ATOM 568 N N . LEU A 1 70 ? -16.055 1.292 -0.566 1.00 88.44 70 LEU A N 1
ATOM 569 C CA . LEU A 1 70 ? -16.103 2.447 0.334 1.00 88.44 70 LEU A CA 1
ATOM 570 C C . LEU A 1 70 ? -16.657 2.104 1.722 1.00 88.44 70 LEU A C 1
ATOM 572 O O . LEU A 1 70 ? -16.175 2.640 2.713 1.00 88.44 70 LEU A O 1
ATOM 576 N N . PHE A 1 71 ? -17.653 1.225 1.823 1.00 86.88 71 PHE A N 1
ATOM 577 C CA . PHE A 1 71 ? -18.170 0.808 3.127 1.00 86.88 71 PHE A CA 1
ATOM 578 C C . PHE A 1 71 ? -17.168 -0.059 3.896 1.00 86.88 71 PHE A C 1
ATOM 580 O O . PHE A 1 71 ? -16.970 0.145 5.096 1.00 86.88 71 PHE A O 1
ATOM 587 N N . GLU A 1 72 ? -16.529 -1.010 3.216 1.00 86.81 72 GLU A N 1
ATOM 588 C CA . GLU A 1 72 ? -15.688 -2.024 3.851 1.00 86.81 72 GLU A CA 1
ATOM 589 C C . GLU A 1 72 ? -14.224 -1.591 4.024 1.00 86.81 72 GLU A C 1
ATOM 591 O O . GLU A 1 72 ? -13.522 -2.192 4.838 1.00 86.81 72 GLU A O 1
ATOM 596 N N . VAL A 1 73 ? -13.763 -0.534 3.339 1.00 87.00 73 VAL A N 1
ATOM 597 C CA . VAL A 1 73 ? -12.367 -0.076 3.402 1.00 87.00 73 VAL A CA 1
ATOM 598 C C . VAL A 1 73 ? -11.971 0.230 4.841 1.00 87.00 73 VAL A C 1
ATOM 600 O O . VAL A 1 73 ? -12.545 1.102 5.486 1.00 87.00 73 VAL A O 1
ATOM 603 N N . LYS A 1 74 ? -10.977 -0.482 5.369 1.00 86.50 74 LYS A N 1
ATOM 604 C CA . LYS A 1 74 ? -10.404 -0.301 6.715 1.00 86.50 74 LYS A CA 1
ATOM 605 C C . LYS A 1 74 ? -9.065 0.427 6.615 1.00 86.50 74 LYS A C 1
ATOM 607 O O . LYS A 1 74 ? -8.037 -0.081 7.048 1.00 86.50 74 LYS A O 1
ATOM 612 N N . ASN A 1 75 ? -9.067 1.596 5.991 1.00 88.06 75 ASN A N 1
ATOM 613 C CA . ASN A 1 75 ? -7.904 2.473 5.906 1.00 88.06 75 ASN A CA 1
ATOM 614 C C . ASN A 1 75 ? -8.296 3.829 6.501 1.00 88.06 75 ASN A C 1
ATOM 616 O O . ASN A 1 75 ? -9.177 4.500 5.965 1.00 88.06 75 ASN A O 1
ATOM 620 N N . ASP A 1 76 ? -7.690 4.184 7.636 1.00 89.31 76 ASP A N 1
ATOM 621 C CA . ASP A 1 76 ? -8.056 5.393 8.382 1.00 89.31 76 ASP A CA 1
ATOM 622 C C . ASP A 1 76 ? -7.781 6.667 7.560 1.00 89.31 76 ASP A C 1
ATOM 624 O O . ASP A 1 76 ? -8.616 7.560 7.560 1.00 89.31 76 ASP A O 1
ATOM 628 N N . GLU A 1 77 ? -6.704 6.710 6.770 1.00 87.38 77 GLU A N 1
ATOM 629 C CA . GLU A 1 77 ? -6.363 7.849 5.903 1.00 87.38 77 GLU A CA 1
ATOM 630 C C . GLU A 1 77 ? -7.398 8.056 4.784 1.00 87.38 77 GLU A C 1
ATOM 632 O O . GLU A 1 77 ? -7.821 9.181 4.511 1.00 87.38 77 GLU A O 1
ATOM 637 N N . ILE A 1 78 ? -7.869 6.970 4.157 1.00 88.75 78 ILE A N 1
ATOM 638 C CA . ILE A 1 78 ? -8.951 7.036 3.160 1.00 88.75 78 ILE A CA 1
ATOM 639 C C . ILE A 1 78 ? -10.239 7.525 3.823 1.00 88.75 78 ILE A C 1
ATOM 641 O O . ILE A 1 78 ? -10.930 8.391 3.280 1.00 88.75 78 ILE A O 1
ATOM 645 N N . ARG A 1 79 ? -10.567 6.980 5.000 1.00 92.00 79 ARG A N 1
ATOM 646 C CA . ARG A 1 79 ? -11.765 7.379 5.744 1.00 92.00 79 ARG A CA 1
ATOM 647 C C . ARG A 1 79 ? -11.708 8.853 6.123 1.00 92.00 79 ARG A C 1
ATOM 649 O O . ARG A 1 79 ? -12.677 9.559 5.863 1.00 92.00 79 ARG A O 1
ATOM 656 N N . ASP A 1 80 ? -10.567 9.324 6.617 1.00 93.00 80 ASP A N 1
ATOM 657 C CA . ASP A 1 80 ? -10.337 10.731 6.936 1.00 93.00 80 ASP A CA 1
ATOM 658 C C . ASP A 1 80 ? -10.423 11.619 5.703 1.00 93.00 80 ASP A C 1
ATOM 660 O O . ASP A 1 80 ? -11.097 12.644 5.745 1.00 93.00 80 ASP A O 1
ATOM 664 N N . THR A 1 81 ? -9.829 11.223 4.581 1.00 90.56 81 THR A N 1
ATOM 665 C CA . THR A 1 81 ? -9.936 11.981 3.328 1.00 90.56 81 THR A CA 1
ATOM 666 C C . THR A 1 81 ? -11.402 12.151 2.913 1.00 90.56 81 THR A C 1
ATOM 668 O O . THR A 1 81 ? -11.847 13.249 2.567 1.00 90.56 81 THR A O 1
ATOM 671 N N . LEU A 1 82 ? -12.200 11.084 3.007 1.00 90.88 82 LEU A N 1
ATOM 672 C CA . LEU A 1 82 ? -13.619 11.102 2.645 1.00 90.88 82 LEU A CA 1
ATOM 673 C C . LEU A 1 82 ? -14.487 11.869 3.654 1.00 90.88 82 LEU A C 1
ATOM 675 O O . LEU A 1 82 ? -15.440 12.546 3.251 1.00 90.88 82 LEU A O 1
ATOM 679 N N . SER A 1 83 ? -14.144 11.807 4.941 1.00 92.19 83 SER A N 1
ATOM 680 C CA . SER A 1 83 ? -14.836 12.499 6.033 1.00 92.19 83 SER A CA 1
ATOM 681 C C . SER A 1 83 ? -14.248 13.873 6.368 1.00 92.19 83 SER A C 1
ATOM 683 O O . SER A 1 83 ? -14.658 14.467 7.358 1.00 92.19 83 SER A O 1
ATOM 685 N N . LYS A 1 84 ? -13.267 14.376 5.607 1.00 92.25 84 LYS A N 1
ATOM 686 C CA . LYS A 1 84 ? -12.536 15.625 5.900 1.00 92.25 84 LYS A CA 1
ATOM 687 C C . LYS A 1 84 ? -11.927 15.663 7.319 1.00 92.25 84 LYS A C 1
ATOM 689 O O . LYS A 1 84 ? -12.104 16.634 8.046 1.00 92.25 84 LYS A O 1
ATOM 694 N N . GLY A 1 85 ? -11.265 14.582 7.731 1.00 91.44 85 GLY A N 1
ATOM 695 C CA . GLY A 1 85 ? -10.576 14.447 9.025 1.00 91.44 85 GLY A CA 1
ATOM 696 C C . GLY A 1 85 ? -11.469 14.102 10.224 1.00 91.44 85 GLY A C 1
ATOM 697 O O . GLY A 1 85 ? -10.976 13.938 11.337 1.00 91.44 85 GLY A O 1
ATOM 698 N N . GLN A 1 86 ? -12.788 13.988 10.029 1.00 94.88 86 GLN A N 1
ATOM 699 C CA . GLN A 1 86 ? -13.709 13.662 11.123 1.00 94.88 86 GLN A CA 1
ATOM 700 C C . GLN A 1 86 ? -13.618 12.204 11.601 1.00 94.88 86 GLN A C 1
ATOM 702 O O . GLN A 1 86 ? -13.945 11.930 12.754 1.00 94.88 86 GLN A O 1
ATOM 707 N N . TRP A 1 87 ? -13.186 11.264 10.756 1.00 94.62 87 TRP A N 1
ATOM 708 C CA . TRP A 1 87 ? -13.135 9.844 11.097 1.00 94.62 87 TRP A CA 1
ATOM 709 C C . TRP A 1 87 ? -12.195 9.582 12.276 1.00 94.62 87 TRP A C 1
ATOM 711 O O . TRP A 1 87 ? -12.609 8.943 13.245 1.00 94.62 87 TRP A O 1
ATOM 721 N N . SER A 1 88 ? -10.979 10.127 12.242 1.00 93.31 88 SER A N 1
ATOM 722 C CA . SER A 1 88 ? -10.022 10.026 13.346 1.00 93.31 88 SER A CA 1
ATOM 723 C C . SER A 1 88 ? -10.574 10.615 14.644 1.00 93.31 88 SER A C 1
ATOM 725 O O . SER A 1 88 ? -10.435 10.003 15.702 1.00 93.31 88 SER A O 1
ATOM 727 N N . GLN A 1 89 ? -11.292 11.740 14.571 1.00 94.75 89 GLN A N 1
ATOM 728 C CA . GLN A 1 89 ? -11.947 12.341 15.739 1.00 94.75 89 GLN A CA 1
ATOM 729 C C . GLN A 1 89 ? -13.048 11.434 16.304 1.00 94.75 89 GLN A C 1
ATOM 731 O O . GLN A 1 89 ? -13.099 11.182 17.506 1.00 94.75 89 GLN A O 1
ATOM 736 N N . TRP A 1 90 ? -13.926 10.902 15.448 1.00 96.12 90 TRP A N 1
ATOM 737 C CA . TRP A 1 90 ? -14.991 9.993 15.879 1.00 96.12 90 TRP A CA 1
ATOM 738 C C . TRP A 1 90 ? -14.428 8.720 16.498 1.00 96.12 90 TRP A C 1
ATOM 740 O O . TRP A 1 90 ? -14.932 8.258 17.522 1.00 96.12 90 TRP A O 1
ATOM 750 N N . LYS A 1 91 ? -13.382 8.166 15.887 1.00 94.50 91 LYS A N 1
ATOM 751 C CA . LYS A 1 91 ? -12.705 6.961 16.352 1.00 94.50 91 LYS A CA 1
ATOM 752 C C . LYS A 1 91 ? -12.047 7.183 17.710 1.00 94.50 91 LYS A C 1
ATOM 754 O O . LYS A 1 91 ? -12.217 6.343 18.589 1.00 94.50 91 LYS A O 1
ATOM 759 N N . GLU A 1 92 ? -11.357 8.306 17.902 1.00 94.50 92 GLU A N 1
ATOM 760 C CA . GLU A 1 92 ? -10.724 8.627 19.182 1.00 94.50 92 GLU A CA 1
ATOM 761 C C . GLU A 1 92 ? -11.760 8.864 20.285 1.00 94.50 92 GLU A C 1
ATOM 763 O O . GLU A 1 92 ? -11.658 8.268 21.354 1.00 94.50 92 GLU A O 1
ATOM 768 N N . ASN A 1 93 ? -12.822 9.622 20.004 1.00 95.12 93 ASN A N 1
ATOM 769 C CA . ASN A 1 93 ? -13.910 9.831 20.963 1.00 95.12 93 ASN A CA 1
ATOM 770 C C . ASN A 1 93 ? -14.575 8.505 21.364 1.00 95.12 93 ASN A C 1
ATOM 772 O O . ASN A 1 93 ? -14.814 8.258 22.545 1.00 95.12 93 ASN A O 1
ATOM 776 N N . THR A 1 94 ? -14.816 7.623 20.388 1.00 95.19 94 THR A N 1
ATOM 777 C CA . THR A 1 94 ? -15.367 6.281 20.635 1.00 95.19 94 THR A CA 1
ATOM 778 C C . THR A 1 94 ? -14.411 5.448 21.492 1.00 95.19 94 THR A C 1
ATOM 780 O O . THR A 1 94 ? -14.849 4.761 22.411 1.00 95.19 94 THR A O 1
ATOM 783 N N . ARG A 1 95 ? -13.097 5.533 21.236 1.00 95.25 95 ARG A N 1
ATOM 784 C CA . ARG A 1 95 ? -12.062 4.836 22.010 1.00 95.25 95 ARG A CA 1
ATOM 785 C C . ARG A 1 95 ? -12.036 5.293 23.467 1.00 95.25 95 ARG A C 1
ATOM 787 O O . ARG A 1 95 ? -11.972 4.447 24.353 1.00 95.25 95 ARG A O 1
ATOM 794 N N . ILE A 1 96 ? -12.084 6.602 23.711 1.00 96.25 96 ILE A N 1
ATOM 795 C CA . ILE A 1 96 ? -12.088 7.180 25.062 1.00 96.25 96 ILE A CA 1
ATOM 796 C C . ILE A 1 96 ? -13.330 6.718 25.831 1.00 96.25 96 ILE A C 1
ATOM 798 O O . ILE A 1 96 ? -13.204 6.176 26.925 1.00 96.25 96 ILE A O 1
ATOM 802 N N . GLN A 1 97 ? -14.519 6.851 25.236 1.00 95.69 97 GLN A N 1
ATOM 803 C CA . GLN A 1 97 ? -15.771 6.429 25.874 1.00 95.69 97 GLN A CA 1
ATOM 804 C C . GLN A 1 97 ? -15.796 4.927 26.164 1.00 95.69 97 GLN A C 1
ATOM 806 O O . GLN A 1 97 ? -16.211 4.511 27.242 1.00 95.69 97 GLN A O 1
ATOM 811 N N . ARG A 1 98 ? -15.309 4.110 25.225 1.00 96.12 98 ARG A N 1
ATOM 812 C CA . ARG A 1 98 ? -15.199 2.665 25.418 1.00 96.12 98 ARG A CA 1
ATOM 813 C C . ARG A 1 98 ? -14.295 2.319 26.601 1.00 96.12 98 ARG A C 1
ATOM 815 O O . ARG A 1 98 ? -14.705 1.514 27.427 1.00 96.12 98 ARG A O 1
ATOM 822 N N . LYS A 1 99 ? -13.121 2.951 26.715 1.00 96.56 99 LYS A N 1
ATOM 823 C CA . LYS A 1 99 ? -12.206 2.734 27.848 1.00 96.56 99 LYS A CA 1
ATOM 824 C C . LYS A 1 99 ? -12.850 3.073 29.190 1.00 96.56 99 LYS A C 1
ATOM 826 O O . LYS A 1 99 ? -12.747 2.278 30.112 1.00 96.56 99 LYS A O 1
ATOM 831 N N . MET A 1 100 ? -13.557 4.202 29.277 1.00 96.44 100 MET A N 1
ATOM 832 C CA . MET A 1 100 ? -14.272 4.584 30.502 1.00 96.44 100 MET A CA 1
ATOM 833 C C . MET A 1 100 ? -15.302 3.521 30.916 1.00 96.44 100 MET A C 1
ATOM 835 O O . MET A 1 100 ? -15.398 3.179 32.089 1.00 96.44 100 MET A O 1
ATOM 839 N N . ILE A 1 101 ? -16.045 2.965 29.952 1.00 95.56 101 ILE A N 1
ATOM 840 C CA . ILE A 1 101 ? -17.026 1.902 30.219 1.00 95.56 101 ILE A CA 1
ATOM 841 C C . ILE A 1 101 ? -16.332 0.587 30.610 1.00 95.56 101 ILE A C 1
ATOM 843 O O . ILE A 1 101 ? -16.807 -0.116 31.496 1.00 95.56 101 ILE A O 1
ATOM 847 N N . GLU A 1 102 ? -15.217 0.236 29.966 1.00 95.56 102 GLU A N 1
ATOM 848 C CA . GLU A 1 102 ? -14.435 -0.963 30.301 1.00 95.56 102 GLU A CA 1
ATOM 849 C C . GLU A 1 102 ? -13.843 -0.883 31.720 1.00 95.56 102 GLU A C 1
ATOM 851 O O . GLU A 1 102 ? -13.872 -1.874 32.448 1.00 95.56 102 GLU A O 1
ATOM 856 N N . GLU A 1 103 ? -13.369 0.290 32.146 1.00 96.12 103 GLU A N 1
ATOM 857 C CA . GLU A 1 103 ? -12.918 0.535 33.523 1.00 96.12 103 GLU A CA 1
ATOM 858 C C . GLU A 1 103 ? -14.069 0.422 34.535 1.00 96.12 103 GLU A C 1
ATOM 860 O O . GLU A 1 103 ? -13.894 -0.169 35.601 1.00 96.12 103 GLU A O 1
ATOM 865 N N . GLU A 1 104 ? -15.264 0.916 34.193 1.00 95.00 104 GLU A N 1
ATOM 866 C CA . GLU A 1 104 ? -16.463 0.772 35.027 1.00 95.00 104 GLU A CA 1
ATOM 867 C C . GLU A 1 104 ? -16.895 -0.697 35.168 1.00 95.00 104 GLU A C 1
ATOM 869 O O . GLU A 1 104 ? -17.216 -1.143 36.270 1.00 95.00 104 GLU A O 1
ATOM 874 N N . ILE A 1 105 ? -16.853 -1.469 34.074 1.00 93.69 105 ILE A N 1
ATOM 875 C CA . ILE A 1 105 ? -17.103 -2.917 34.103 1.00 93.69 105 ILE A CA 1
ATOM 876 C C . ILE A 1 105 ? -16.096 -3.599 35.027 1.00 93.69 105 ILE A C 1
ATOM 878 O O . ILE A 1 105 ? -16.506 -4.359 35.899 1.00 93.69 105 ILE A O 1
ATOM 882 N N . LYS A 1 106 ? -14.801 -3.299 34.872 1.00 94.12 106 LYS A N 1
ATOM 883 C CA . LYS A 1 106 ? -13.740 -3.901 35.683 1.00 94.12 106 LYS A CA 1
ATOM 884 C C . LYS A 1 106 ? -13.947 -3.626 37.174 1.00 94.12 106 LYS A C 1
ATOM 886 O O . LYS A 1 106 ? -13.882 -4.549 37.977 1.00 94.12 106 LYS A O 1
ATOM 891 N N . LYS A 1 107 ? -14.269 -2.380 37.532 1.00 92.25 107 LYS A N 1
ATOM 892 C CA . LYS A 1 107 ? -14.579 -1.998 38.914 1.00 92.25 107 LYS A CA 1
ATOM 893 C C . LYS A 1 107 ? -15.772 -2.789 39.469 1.00 92.25 107 LYS A C 1
ATOM 895 O O . LYS A 1 107 ? -15.692 -3.313 40.573 1.00 92.25 107 LYS A O 1
ATOM 900 N N . LYS A 1 108 ? -16.854 -2.929 38.694 1.00 88.56 108 LYS A N 1
ATOM 901 C CA . LYS A 1 108 ? -18.038 -3.710 39.101 1.00 88.56 108 LYS A CA 1
ATOM 902 C C . LYS A 1 108 ? -17.762 -5.213 39.205 1.00 88.56 108 LYS A C 1
ATOM 904 O O . LYS A 1 108 ? -18.359 -5.880 40.044 1.00 88.56 108 LYS A O 1
ATOM 909 N N . GLU A 1 109 ? -16.883 -5.754 38.365 1.00 88.69 109 GLU A N 1
ATOM 910 C CA . GLU A 1 109 ? -16.451 -7.156 38.435 1.00 88.69 109 GLU A CA 1
ATOM 911 C C . GLU A 1 109 ? -15.601 -7.422 39.691 1.00 88.69 109 GLU A C 1
ATOM 913 O O . GLU A 1 109 ? -15.775 -8.459 40.328 1.00 88.69 109 GLU A O 1
ATOM 918 N N . GLU A 1 110 ? -14.746 -6.475 40.091 1.00 87.94 110 GLU A N 1
ATOM 919 C CA . GLU A 1 110 ? -13.955 -6.544 41.330 1.00 87.94 110 GLU A CA 1
ATOM 920 C C . GLU A 1 110 ? -14.834 -6.401 42.590 1.00 87.94 110 GLU A C 1
ATOM 922 O O . GLU A 1 110 ? -14.678 -7.168 43.538 1.00 87.94 110 GLU A O 1
ATOM 927 N N . GLU A 1 111 ? -15.810 -5.486 42.584 1.00 81.56 111 GLU A N 1
ATOM 928 C CA . GLU A 1 111 ? -16.773 -5.289 43.686 1.00 81.56 111 GLU A CA 1
ATOM 929 C C . GLU A 1 111 ? -17.785 -6.450 43.815 1.00 81.56 111 GLU A C 1
ATOM 931 O O . GLU A 1 111 ? -18.279 -6.742 44.903 1.00 81.56 111 GLU A O 1
ATOM 936 N N . GLY A 1 112 ? -18.090 -7.143 42.712 1.00 65.69 112 GLY A N 1
ATOM 937 C CA . GLY A 1 112 ? -19.023 -8.275 42.670 1.00 65.69 112 GLY A CA 1
ATOM 938 C C . GLY A 1 112 ? -18.455 -9.607 43.176 1.00 65.69 112 GLY A C 1
ATOM 939 O O . GLY A 1 112 ? -19.214 -10.562 43.337 1.00 65.69 112 GLY A O 1
ATOM 940 N N . GLY A 1 113 ? -17.149 -9.688 43.455 1.00 58.03 113 GLY A N 1
ATOM 941 C CA . GLY A 1 113 ? -16.491 -10.895 43.971 1.00 58.03 113 GLY A CA 1
ATOM 942 C C . GLY A 1 113 ? -16.970 -11.342 45.360 1.00 58.03 113 GLY A C 1
ATOM 943 O O . GLY A 1 113 ? -16.818 -12.513 45.702 1.00 58.03 113 GLY A O 1
ATOM 944 N N . GLU A 1 114 ? -17.596 -10.451 46.137 1.00 55.22 114 GLU A N 1
ATOM 945 C CA . GLU A 1 114 ? -18.128 -10.760 47.475 1.00 55.22 114 GLU A CA 1
ATOM 946 C C . GLU A 1 114 ? -19.647 -10.994 47.508 1.00 55.22 114 GLU A C 1
ATOM 948 O O . GLU A 1 114 ? -20.162 -11.543 48.483 1.00 55.22 114 GLU A O 1
ATOM 953 N N . ILE A 1 115 ? -20.394 -10.630 46.458 1.00 52.34 115 ILE A N 1
ATOM 954 C CA . ILE A 1 115 ? -21.857 -10.752 46.448 1.00 52.34 115 ILE A CA 1
ATOM 955 C C . ILE A 1 115 ? -22.327 -11.276 45.091 1.00 52.34 115 ILE A C 1
ATOM 957 O O . ILE A 1 115 ? -22.261 -10.589 44.075 1.00 52.34 115 ILE A O 1
ATOM 961 N N . ASN A 1 116 ? -22.917 -12.473 45.119 1.00 61.75 116 ASN A N 1
ATOM 962 C CA . ASN A 1 116 ? -23.706 -13.115 44.059 1.00 61.75 116 ASN A CA 1
ATOM 963 C C . ASN A 1 116 ? -24.998 -12.314 43.735 1.00 61.75 116 ASN A C 1
ATOM 965 O O . ASN A 1 116 ? -26.115 -12.828 43.779 1.00 61.75 116 ASN A O 1
ATOM 969 N N . SER A 1 117 ? -24.871 -11.013 43.470 1.00 73.25 117 SER A N 1
ATOM 970 C CA . SER A 1 117 ? -25.984 -10.103 43.230 1.00 73.25 117 SER A CA 1
ATOM 971 C C . SER A 1 117 ? -26.341 -10.118 41.749 1.00 73.25 117 SER A C 1
ATOM 973 O O . SER A 1 117 ? -25.608 -9.605 40.901 1.00 73.25 117 SER A O 1
ATOM 975 N N . LEU A 1 118 ? -27.511 -10.677 41.441 1.00 79.75 118 LEU A N 1
ATOM 976 C CA . LEU A 1 118 ? -28.155 -10.631 40.123 1.00 79.75 118 LEU A CA 1
ATOM 977 C C . LEU A 1 118 ? -28.179 -9.199 39.527 1.00 79.75 118 LEU A C 1
ATOM 979 O O . LEU A 1 118 ? -28.170 -9.017 38.307 1.00 79.75 118 LEU A O 1
ATOM 983 N N . THR A 1 119 ? -28.164 -8.178 40.391 1.00 83.12 119 THR A N 1
ATOM 984 C CA . THR A 1 119 ? -28.115 -6.755 40.038 1.00 83.12 119 THR A CA 1
ATOM 985 C C . THR A 1 119 ? -26.795 -6.368 39.366 1.00 83.12 119 THR A C 1
ATOM 987 O O . THR A 1 119 ? -26.818 -5.782 38.287 1.00 83.12 119 THR A O 1
ATOM 990 N N . ALA A 1 120 ? -25.645 -6.768 39.921 1.00 81.62 120 ALA A N 1
ATOM 991 C CA . ALA A 1 120 ? -24.331 -6.437 39.356 1.00 81.62 120 ALA A CA 1
ATOM 992 C C . ALA A 1 120 ? -24.133 -7.067 37.964 1.00 81.62 120 ALA A C 1
ATOM 994 O O . ALA A 1 120 ? -23.627 -6.430 37.038 1.00 81.62 120 ALA A O 1
ATOM 995 N N . GLN A 1 121 ? -24.619 -8.300 37.778 1.00 85.81 121 GLN A N 1
ATOM 996 C CA . GLN A 1 121 ? -24.604 -8.970 36.473 1.00 85.81 121 GLN A CA 1
ATOM 997 C C . GLN A 1 121 ? -25.467 -8.239 35.431 1.00 85.81 121 GLN A C 1
ATOM 999 O O . GLN A 1 121 ? -25.098 -8.172 34.254 1.00 85.81 121 GLN A O 1
ATOM 1004 N N . THR A 1 122 ? -26.599 -7.672 35.855 1.00 90.38 122 THR A N 1
ATOM 1005 C CA . THR A 1 122 ? -27.496 -6.905 34.979 1.00 90.38 122 THR A CA 1
ATOM 1006 C C . THR A 1 122 ? -26.844 -5.595 34.536 1.00 90.38 122 THR A C 1
ATOM 1008 O O . THR A 1 122 ? -26.822 -5.298 33.343 1.00 90.38 122 THR A O 1
ATOM 1011 N N . GLU A 1 123 ? -26.208 -4.868 35.453 1.00 90.50 123 GLU A N 1
ATOM 1012 C CA . GLU A 1 123 ? -25.502 -3.619 35.145 1.00 90.50 123 GLU A CA 1
ATOM 1013 C C . GLU A 1 123 ? -24.309 -3.837 34.201 1.00 90.50 123 GLU A C 1
ATOM 1015 O O . GLU A 1 123 ? -24.153 -3.119 33.213 1.00 90.50 123 GLU A O 1
ATOM 1020 N N . ILE A 1 124 ? -23.496 -4.877 34.430 1.00 91.38 124 ILE A N 1
ATOM 1021 C CA . ILE A 1 124 ? -22.391 -5.233 33.522 1.00 91.38 124 ILE A CA 1
ATOM 1022 C C . ILE A 1 124 ? -22.924 -5.546 32.118 1.00 91.38 124 ILE A C 1
ATOM 1024 O O . ILE A 1 124 ? -22.329 -5.145 31.111 1.00 91.38 124 ILE A O 1
ATOM 1028 N N . LYS A 1 125 ? -24.057 -6.251 32.023 1.00 94.50 125 LYS A N 1
ATOM 1029 C CA . LYS A 1 125 ? -24.703 -6.545 30.740 1.00 94.50 125 LYS A CA 1
ATOM 1030 C C . LYS A 1 125 ? -25.138 -5.261 30.029 1.00 94.50 125 LYS A C 1
ATOM 1032 O O . LYS A 1 125 ? -24.905 -5.138 28.827 1.00 94.50 125 LYS A O 1
ATOM 1037 N N . GLU A 1 126 ? -25.709 -4.296 30.745 1.00 95.25 126 GLU A N 1
ATOM 1038 C CA . GLU A 1 126 ? -26.078 -2.991 30.184 1.00 95.25 126 GLU A CA 1
ATOM 1039 C C . GLU A 1 126 ? -24.860 -2.199 29.692 1.00 95.25 126 GLU A C 1
ATOM 1041 O O . GLU A 1 126 ? -24.886 -1.652 28.587 1.00 95.25 126 GLU A O 1
ATOM 1046 N N . LEU A 1 127 ? -23.761 -2.185 30.450 1.00 94.75 127 LEU A N 1
ATOM 1047 C CA . LEU A 1 127 ? -22.512 -1.537 30.038 1.00 94.75 127 LEU A CA 1
ATOM 1048 C C . LEU A 1 127 ? -21.929 -2.176 28.767 1.00 94.75 127 LEU A C 1
ATOM 1050 O O . LEU A 1 127 ? -21.546 -1.468 27.832 1.00 94.75 127 LEU A O 1
ATOM 1054 N N . LYS A 1 128 ? -21.956 -3.510 28.660 1.00 94.88 128 LYS A N 1
ATOM 1055 C CA . LYS A 1 128 ? -21.552 -4.226 27.434 1.00 94.88 128 LYS A CA 1
ATOM 1056 C C . LYS A 1 128 ? -22.440 -3.854 26.237 1.00 94.88 128 LYS A C 1
ATOM 1058 O O . LYS A 1 128 ? -21.930 -3.667 25.131 1.00 94.88 128 LYS A O 1
ATOM 1063 N N . VAL A 1 129 ? -23.747 -3.663 26.441 1.00 96.44 129 VAL A N 1
ATOM 1064 C CA . VAL A 1 129 ? -24.663 -3.161 25.396 1.00 96.44 129 VAL A CA 1
ATOM 1065 C C . VAL A 1 129 ? -24.321 -1.723 24.980 1.00 96.44 129 VAL A C 1
ATOM 1067 O O . VAL A 1 129 ? -24.378 -1.408 23.785 1.00 96.44 129 VAL A O 1
ATOM 1070 N N . LYS A 1 130 ? -23.909 -0.853 25.916 1.00 95.50 130 LYS A N 1
ATOM 1071 C CA . LYS A 1 130 ? -23.451 0.512 25.592 1.00 95.50 130 LYS A CA 1
ATOM 1072 C C . LYS A 1 130 ? -22.219 0.494 24.683 1.00 95.50 130 LY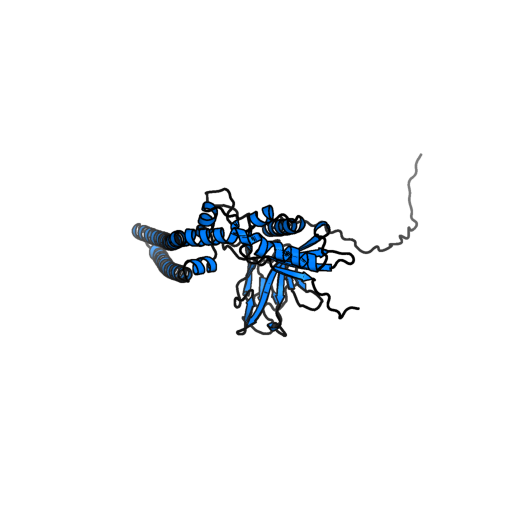S A C 1
ATOM 1074 O O . LYS A 1 130 ? -22.217 1.218 23.691 1.00 95.50 130 LYS A O 1
ATOM 1079 N N . ILE A 1 131 ? -21.232 -0.373 24.939 1.00 94.19 131 ILE A N 1
ATOM 1080 C CA . ILE A 1 131 ? -20.044 -0.521 24.069 1.00 94.19 131 ILE A CA 1
ATOM 1081 C C . ILE A 1 131 ? -20.457 -0.871 22.633 1.00 94.19 131 ILE A C 1
ATOM 1083 O O . ILE A 1 131 ? -20.060 -0.191 21.687 1.00 94.19 131 ILE A O 1
ATOM 1087 N N . VAL A 1 132 ? -21.317 -1.880 22.461 1.00 95.12 132 VAL A N 1
ATOM 1088 C CA . VAL A 1 132 ? -21.813 -2.284 21.131 1.00 95.12 132 VAL A CA 1
ATOM 1089 C C . VAL A 1 132 ? -22.575 -1.143 20.443 1.00 95.12 132 VAL A C 1
ATOM 1091 O O . VAL A 1 132 ? -22.485 -0.962 19.226 1.00 95.12 132 VAL A O 1
ATOM 1094 N N . THR A 1 133 ? -23.322 -0.350 21.211 1.00 96.12 133 THR A N 1
ATOM 1095 C CA . THR A 1 133 ? -24.072 0.803 20.695 1.00 96.12 133 THR A CA 1
ATOM 1096 C C . THR A 1 133 ? -23.141 1.909 20.194 1.00 96.12 133 THR A C 1
ATOM 1098 O O . THR A 1 133 ? -23.377 2.445 19.110 1.00 96.12 133 THR A O 1
ATOM 1101 N N . LEU A 1 134 ? -22.053 2.196 20.915 1.00 94.81 134 LEU A N 1
ATOM 1102 C CA . LEU A 1 134 ? -21.036 3.169 20.501 1.00 94.81 134 LEU A CA 1
ATOM 1103 C C . LEU A 1 134 ? -20.364 2.772 19.182 1.00 94.81 134 LEU A C 1
ATOM 1105 O O . LEU A 1 134 ? -20.255 3.582 18.259 1.00 94.81 134 LEU A O 1
ATOM 1109 N N . GLU A 1 135 ? -19.971 1.505 19.052 1.00 92.62 135 GLU A N 1
ATOM 1110 C CA . GLU A 1 135 ? -19.364 0.992 17.819 1.00 92.62 135 GLU A CA 1
ATOM 1111 C C . GLU A 1 135 ? -20.339 1.071 16.634 1.00 92.62 135 GLU A C 1
ATOM 1113 O O . GLU A 1 135 ? -19.960 1.452 15.520 1.00 92.62 135 GLU A O 1
ATOM 1118 N N . ARG A 1 136 ? -21.626 0.793 16.876 1.00 94.12 136 ARG A N 1
ATOM 1119 C CA . ARG A 1 136 ? -22.681 0.948 15.868 1.00 94.12 136 ARG A CA 1
ATOM 1120 C C . ARG A 1 136 ? -22.872 2.409 15.458 1.00 94.12 136 ARG A C 1
ATOM 1122 O O . ARG A 1 136 ? -23.080 2.676 14.275 1.00 94.12 136 ARG A O 1
ATOM 1129 N N . GLU A 1 137 ? -22.798 3.354 16.391 1.00 95.31 137 GLU A N 1
ATOM 1130 C CA . GLU A 1 137 ? -22.909 4.782 16.081 1.00 95.31 137 GLU A CA 1
ATOM 1131 C C . GLU A 1 137 ? -21.737 5.267 15.217 1.00 95.31 137 GLU A C 1
ATOM 1133 O O . GLU A 1 137 ? -21.954 5.977 14.230 1.00 95.31 137 GLU A O 1
ATOM 1138 N N . LEU A 1 138 ? -20.511 4.835 15.529 1.00 93.81 138 LEU A N 1
ATOM 1139 C CA . LEU A 1 138 ? -19.328 5.124 14.717 1.00 93.81 138 LEU A CA 1
ATOM 1140 C C . LEU A 1 138 ? -19.505 4.620 13.276 1.00 93.81 138 LEU A C 1
ATOM 1142 O O . LEU A 1 138 ? -19.281 5.365 12.317 1.00 93.81 138 LEU A O 1
ATOM 1146 N N . LEU A 1 139 ? -19.972 3.378 13.112 1.00 91.81 139 LEU A N 1
ATOM 1147 C CA . LEU A 1 139 ? -20.277 2.814 11.794 1.00 91.81 139 LEU A CA 1
ATOM 1148 C C . LEU A 1 139 ? -21.421 3.555 11.093 1.00 91.81 139 LEU A C 1
ATOM 1150 O O . LEU A 1 139 ? -21.369 3.742 9.878 1.00 91.81 139 LEU A O 1
ATOM 1154 N N . ARG A 1 140 ? -22.427 4.035 11.832 1.00 93.94 140 ARG A N 1
ATOM 1155 C CA . ARG A 1 140 ? -23.520 4.844 11.272 1.00 93.94 140 ARG A CA 1
ATOM 1156 C C . ARG A 1 140 ? -23.009 6.176 10.728 1.00 93.94 140 ARG A C 1
ATOM 1158 O O . ARG A 1 140 ? -23.389 6.558 9.623 1.00 93.94 140 ARG A O 1
ATOM 1165 N N . LYS A 1 141 ? -22.134 6.8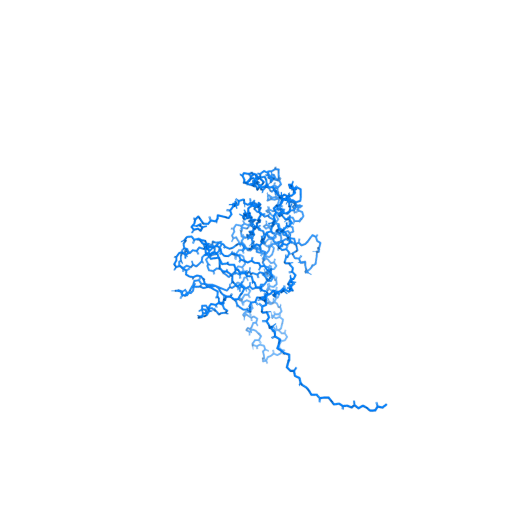69 11.467 1.00 95.06 141 LYS A N 1
ATOM 1166 C CA . LYS A 1 141 ? -21.485 8.111 11.006 1.00 95.06 141 LYS A CA 1
ATOM 1167 C C . LYS A 1 141 ? -20.702 7.864 9.719 1.00 95.06 141 LYS A C 1
ATOM 1169 O O . LYS A 1 141 ? -20.864 8.609 8.754 1.00 95.06 141 LYS A O 1
ATOM 1174 N N . TRP A 1 142 ? -19.941 6.770 9.667 1.00 94.00 142 TRP A N 1
ATOM 1175 C CA . TRP A 1 142 ? -19.239 6.364 8.450 1.00 94.00 142 TRP A CA 1
ATOM 1176 C C . TRP A 1 142 ? -20.190 6.091 7.283 1.00 94.00 142 TRP A C 1
ATOM 1178 O O . TRP A 1 142 ? -19.983 6.602 6.185 1.00 94.00 142 TRP A O 1
ATOM 1188 N N . ALA A 1 143 ? -21.282 5.368 7.528 1.00 91.62 143 ALA A N 1
ATOM 1189 C CA . ALA A 1 143 ? -22.247 5.037 6.491 1.00 91.62 143 ALA A CA 1
ATOM 1190 C C . ALA A 1 143 ? -22.893 6.278 5.854 1.00 91.62 143 ALA A C 1
ATOM 1192 O O . ALA A 1 143 ? -23.105 6.307 4.640 1.00 91.62 143 ALA A O 1
ATOM 1193 N N . VAL A 1 144 ? -23.155 7.323 6.647 1.00 92.12 144 VAL A N 1
ATOM 1194 C CA . VAL A 1 144 ? -23.656 8.613 6.144 1.00 92.12 144 VAL A CA 1
ATOM 1195 C C . VAL A 1 144 ? -22.631 9.278 5.222 1.00 92.12 144 VAL A C 1
ATOM 1197 O O . VAL A 1 144 ? -22.996 9.726 4.134 1.00 92.12 144 VAL A O 1
ATOM 1200 N N . VAL A 1 145 ? -21.348 9.295 5.603 1.00 93.06 145 VAL A N 1
ATOM 1201 C CA . VAL A 1 145 ? -20.274 9.828 4.746 1.00 93.06 145 VAL A CA 1
ATOM 1202 C C . VAL A 1 145 ? -20.199 9.050 3.436 1.00 93.06 145 VAL A C 1
ATOM 1204 O O . VAL A 1 145 ? -20.197 9.663 2.367 1.00 93.06 145 VAL A O 1
ATOM 1207 N N . CYS A 1 146 ? -20.201 7.713 3.492 1.00 90.62 146 CYS A N 1
ATOM 1208 C CA . CYS A 1 146 ? -20.219 6.873 2.297 1.00 90.62 146 CYS A CA 1
ATOM 1209 C C . CYS A 1 146 ? -21.391 7.253 1.391 1.00 90.62 146 CYS A C 1
ATOM 1211 O O . CYS A 1 146 ? -21.159 7.582 0.229 1.00 90.62 146 CYS A O 1
ATOM 1213 N N . ALA A 1 147 ? -22.618 7.289 1.930 1.00 88.69 147 ALA A N 1
ATOM 1214 C CA . ALA A 1 147 ? -23.845 7.633 1.208 1.00 88.69 147 ALA A CA 1
ATOM 1215 C C . ALA A 1 147 ? -23.760 8.992 0.490 1.00 88.69 147 ALA A C 1
ATOM 1217 O O . ALA A 1 147 ? -24.201 9.113 -0.653 1.00 88.69 147 ALA A O 1
ATOM 1218 N N . GLN A 1 148 ? -23.156 9.995 1.132 1.00 89.12 148 GLN A N 1
ATOM 1219 C CA . GLN A 1 148 ? -22.978 11.335 0.565 1.00 89.12 148 GLN A CA 1
ATOM 1220 C C . GLN A 1 148 ? -21.881 11.397 -0.506 1.00 89.12 148 GLN A C 1
ATOM 1222 O O . GLN A 1 148 ? -21.978 12.175 -1.458 1.00 89.12 148 GLN A O 1
ATOM 1227 N N . LYS A 1 149 ? -20.802 10.626 -0.341 1.00 88.38 149 LYS A N 1
ATOM 1228 C CA . LYS A 1 149 ? -19.591 10.760 -1.162 1.00 88.38 149 LYS A CA 1
ATOM 1229 C C . LYS A 1 149 ? -19.545 9.819 -2.356 1.00 88.38 149 LYS A C 1
ATOM 1231 O O . LYS A 1 149 ? -18.950 10.192 -3.368 1.00 88.38 149 LYS A O 1
ATOM 1236 N N . TRP A 1 150 ? -20.152 8.634 -2.273 1.00 89.31 150 TRP A N 1
ATOM 1237 C CA . TRP A 1 150 ? -19.925 7.593 -3.277 1.00 89.31 150 TRP A CA 1
ATOM 1238 C C . TRP A 1 150 ? -20.363 8.025 -4.682 1.00 89.31 150 TRP A C 1
ATOM 1240 O O . TRP A 1 150 ? -19.577 7.844 -5.603 1.00 89.31 150 TRP A O 1
ATOM 1250 N N . ARG A 1 151 ? -21.535 8.664 -4.856 1.00 85.62 151 ARG A N 1
ATOM 1251 C CA . ARG A 1 151 ? -22.007 9.117 -6.186 1.00 85.62 151 ARG A CA 1
ATOM 1252 C C . ARG A 1 151 ? -21.034 10.093 -6.823 1.00 85.62 151 ARG A C 1
ATOM 1254 O O . ARG A 1 151 ? -20.609 9.895 -7.951 1.00 85.62 151 ARG A O 1
ATOM 1261 N N . ASN A 1 152 ? -20.652 11.122 -6.071 1.00 87.88 152 ASN A N 1
ATOM 1262 C CA . ASN A 1 152 ? -19.773 12.176 -6.566 1.00 87.88 152 ASN A CA 1
ATOM 1263 C C . ASN A 1 152 ? -18.404 11.619 -6.971 1.00 87.88 152 ASN A C 1
ATOM 1265 O O . ASN A 1 152 ? -17.885 11.971 -8.026 1.00 87.88 152 ASN A O 1
ATOM 1269 N N . ASN A 1 153 ? -17.834 10.729 -6.157 1.00 87.75 153 ASN A N 1
ATOM 1270 C CA . ASN A 1 153 ? -16.555 10.100 -6.473 1.00 87.75 153 ASN A CA 1
ATOM 1271 C C . ASN A 1 153 ? -16.677 9.119 -7.643 1.00 87.75 153 ASN A C 1
ATOM 1273 O O . ASN A 1 153 ? -15.837 9.145 -8.535 1.00 87.75 153 ASN A O 1
ATOM 1277 N N . TYR A 1 154 ? -17.737 8.311 -7.686 1.00 88.19 154 TYR A N 1
ATOM 1278 C CA . TYR A 1 154 ? -17.976 7.369 -8.775 1.00 88.19 154 TYR A CA 1
ATOM 1279 C C . TYR A 1 154 ? -18.150 8.082 -10.118 1.00 88.19 154 TYR A C 1
ATOM 1281 O O . TYR A 1 154 ? -17.467 7.744 -11.080 1.00 88.19 154 TYR A O 1
ATOM 1289 N N . SER A 1 155 ? -18.990 9.120 -10.182 1.00 85.69 155 SER A N 1
ATOM 1290 C CA . SER A 1 155 ? -19.195 9.905 -11.404 1.00 85.69 155 SER A CA 1
ATOM 1291 C C . SER A 1 155 ? -17.906 10.575 -11.878 1.00 85.69 155 SER A C 1
ATOM 1293 O O . SER A 1 155 ? -17.613 10.566 -13.072 1.00 85.69 155 SER A O 1
ATOM 1295 N N . ARG A 1 156 ? -17.095 11.106 -10.950 1.00 87.25 156 ARG A N 1
ATOM 1296 C CA . ARG A 1 156 ? -15.767 11.649 -11.274 1.00 87.25 156 ARG A CA 1
ATOM 1297 C C . ARG A 1 156 ? -14.855 10.575 -11.857 1.00 87.25 156 ARG A C 1
ATOM 1299 O O . ARG A 1 156 ? -14.300 10.793 -12.927 1.00 87.25 156 ARG A O 1
ATOM 1306 N N . LEU A 1 157 ? -14.756 9.408 -11.217 1.00 86.31 157 LEU A N 1
ATOM 1307 C CA . LEU A 1 157 ? -13.971 8.284 -11.736 1.00 86.31 157 LEU A CA 1
ATOM 1308 C C . LEU A 1 157 ? -14.448 7.872 -13.131 1.00 86.31 157 LEU A C 1
ATOM 1310 O O . LEU A 1 157 ? -13.625 7.698 -14.022 1.00 86.31 157 LEU A O 1
ATOM 1314 N N . LYS A 1 158 ? -15.767 7.796 -13.351 1.00 86.88 158 LYS A N 1
ATOM 1315 C CA . LYS A 1 158 ? -16.351 7.491 -14.661 1.00 86.88 158 LYS A CA 1
ATOM 1316 C C . LYS A 1 158 ? -15.997 8.519 -15.733 1.00 86.88 158 LYS A C 1
ATOM 1318 O O . LYS A 1 158 ? -15.703 8.125 -16.856 1.00 86.88 158 LYS A O 1
ATOM 1323 N N . SER A 1 159 ? -15.979 9.807 -15.389 1.00 86.38 159 SER A N 1
ATOM 1324 C CA . SER A 1 159 ? -15.633 10.869 -16.343 1.00 86.38 159 SER A CA 1
ATOM 1325 C C . SER A 1 159 ? -14.184 10.818 -16.832 1.00 86.38 159 SER A C 1
ATOM 1327 O O . SER A 1 159 ? -13.907 11.295 -17.926 1.00 86.38 159 SER A O 1
ATOM 1329 N N . ILE A 1 160 ? -13.273 10.213 -16.061 1.00 86.94 160 ILE A N 1
ATOM 1330 C CA . ILE A 1 160 ? -11.847 10.134 -16.411 1.00 86.94 160 ILE A CA 1
ATOM 1331 C C . ILE A 1 160 ? -11.436 8.778 -17.006 1.00 86.94 160 ILE A C 1
ATOM 1333 O O . ILE A 1 160 ? -10.304 8.621 -17.448 1.00 86.94 160 ILE A O 1
ATOM 1337 N N . VAL A 1 161 ? -12.343 7.794 -17.098 1.00 86.62 161 VAL A N 1
ATOM 1338 C CA . VAL A 1 161 ? -12.024 6.463 -17.665 1.00 86.62 161 VAL A CA 1
ATOM 1339 C C . VAL A 1 161 ? -11.499 6.567 -19.094 1.00 86.62 161 VAL A C 1
ATOM 1341 O O . VAL A 1 161 ? -10.575 5.848 -19.470 1.00 86.62 161 VAL A O 1
ATOM 1344 N N . SER A 1 162 ? -12.042 7.493 -19.887 1.00 83.94 162 SER A N 1
ATOM 1345 C CA . SER A 1 162 ? -11.621 7.698 -21.274 1.00 83.94 162 SER A CA 1
ATOM 1346 C C . SER A 1 162 ? -10.166 8.154 -21.408 1.00 83.94 162 SER A C 1
ATOM 1348 O O . SER A 1 162 ? -9.577 7.961 -22.470 1.00 83.94 162 SER A O 1
ATOM 1350 N N . SER A 1 163 ? -9.568 8.739 -20.363 1.00 90.19 163 SER A N 1
ATOM 1351 C CA . SER A 1 163 ? -8.156 9.133 -20.368 1.00 90.19 163 SER A CA 1
ATOM 1352 C C . SER A 1 163 ? -7.228 8.100 -19.727 1.00 90.19 163 SER A C 1
ATOM 1354 O O . SER A 1 163 ? -6.016 8.207 -19.901 1.00 90.19 163 SER A O 1
ATOM 1356 N N . ALA A 1 164 ? -7.760 7.053 -19.080 1.00 90.06 164 ALA A N 1
ATOM 1357 C CA . ALA A 1 164 ? -6.964 6.058 -18.358 1.00 90.06 164 ALA A CA 1
ATOM 1358 C C . ALA A 1 164 ? -5.885 5.404 -19.235 1.00 90.06 164 ALA A C 1
ATOM 1360 O O . ALA A 1 164 ? -4.751 5.241 -18.790 1.00 90.06 164 ALA A O 1
ATOM 1361 N N . ARG A 1 165 ? -6.190 5.091 -20.502 1.00 94.06 165 ARG A N 1
ATOM 1362 C CA . ARG A 1 165 ? -5.185 4.568 -21.440 1.00 94.06 165 ARG A CA 1
ATOM 1363 C C . ARG A 1 165 ? -4.027 5.550 -21.626 1.00 94.06 165 ARG A C 1
ATOM 1365 O O . ARG A 1 165 ? -2.881 5.207 -21.360 1.00 94.06 165 ARG A O 1
ATOM 1372 N N . ARG A 1 166 ? -4.352 6.784 -22.010 1.00 94.75 166 ARG A N 1
ATOM 1373 C CA . ARG A 1 166 ? -3.382 7.838 -22.329 1.00 94.75 166 ARG A CA 1
ATOM 1374 C C . ARG A 1 166 ? -2.537 8.252 -21.130 1.00 94.75 166 ARG A C 1
ATOM 1376 O O . ARG A 1 166 ? -1.374 8.597 -21.283 1.00 94.75 166 ARG A O 1
ATOM 1383 N N . GLU A 1 167 ? -3.137 8.265 -19.947 1.00 92.19 167 GLU A N 1
ATOM 1384 C CA . GLU A 1 167 ? -2.496 8.780 -18.740 1.00 92.19 167 GLU A CA 1
ATOM 1385 C C . GLU A 1 167 ? -1.751 7.710 -17.939 1.00 92.19 167 GLU A C 1
ATOM 1387 O O . GLU A 1 167 ? -0.828 8.055 -17.206 1.00 92.19 167 GLU A O 1
ATOM 1392 N N . ALA A 1 168 ? -2.146 6.437 -18.040 1.00 93.25 168 ALA A N 1
ATOM 1393 C CA . ALA A 1 168 ? -1.617 5.369 -17.189 1.00 93.25 168 ALA A CA 1
ATOM 1394 C C . ALA A 1 168 ? -0.935 4.234 -17.968 1.00 93.25 168 ALA A C 1
ATOM 1396 O O . ALA A 1 168 ? -0.006 3.621 -17.449 1.00 93.25 168 ALA A O 1
ATOM 1397 N N . PHE A 1 169 ? -1.379 3.942 -19.193 1.00 96.00 169 PHE A N 1
ATOM 1398 C CA . PHE A 1 169 ? -0.896 2.795 -19.967 1.00 96.00 169 PHE A CA 1
ATOM 1399 C C . PHE A 1 169 ? 0.114 3.205 -21.042 1.00 96.00 169 PHE A C 1
ATOM 1401 O O . PHE A 1 169 ? 1.256 2.746 -21.039 1.00 96.00 169 PHE A O 1
ATOM 1408 N N . ASP A 1 170 ? -0.274 4.136 -21.914 1.00 96.62 170 ASP A N 1
ATOM 1409 C CA . ASP A 1 170 ? 0.560 4.617 -23.017 1.00 96.62 170 ASP A CA 1
ATOM 1410 C C . ASP A 1 170 ? 1.908 5.216 -22.557 1.00 96.62 170 ASP A C 1
ATOM 1412 O O . ASP A 1 170 ? 2.898 4.997 -23.257 1.00 96.62 170 ASP A O 1
ATOM 1416 N N . PRO A 1 171 ? 2.038 5.899 -21.394 1.00 97.44 171 PRO A N 1
ATOM 1417 C CA . PRO A 1 171 ? 3.334 6.398 -20.931 1.00 97.44 171 PRO A CA 1
ATOM 1418 C C . PRO A 1 171 ? 4.353 5.289 -20.652 1.00 97.44 171 PRO A C 1
ATOM 1420 O O . PRO A 1 171 ? 5.546 5.497 -20.864 1.00 97.44 171 PRO A O 1
ATOM 1423 N N . ILE A 1 172 ? 3.896 4.108 -20.220 1.00 97.44 172 ILE A N 1
ATOM 1424 C CA . ILE A 1 172 ? 4.765 2.945 -20.003 1.00 97.44 172 ILE A CA 1
ATOM 1425 C C . ILE A 1 172 ? 5.266 2.406 -21.341 1.00 97.44 172 ILE A C 1
ATOM 1427 O O . ILE A 1 172 ? 6.462 2.166 -21.501 1.00 97.44 172 ILE A O 1
ATOM 1431 N N . LEU A 1 173 ? 4.368 2.275 -22.321 1.00 96.75 173 LEU A N 1
ATOM 1432 C CA . LEU A 1 173 ? 4.727 1.812 -23.662 1.00 96.75 173 LEU A CA 1
ATOM 1433 C C . LEU A 1 173 ? 5.653 2.800 -24.375 1.00 96.75 173 LEU A C 1
ATOM 1435 O O . LEU A 1 173 ? 6.663 2.390 -24.932 1.00 96.75 173 LEU A O 1
ATOM 1439 N N . THR A 1 174 ? 5.355 4.096 -24.281 1.00 96.69 174 THR A N 1
ATOM 1440 C CA . THR A 1 174 ? 6.169 5.175 -24.858 1.00 96.69 174 THR A CA 1
ATOM 1441 C C . THR A 1 174 ? 7.552 5.226 -24.209 1.00 96.69 174 THR A C 1
ATOM 1443 O O . THR A 1 174 ? 8.555 5.434 -24.887 1.00 96.69 174 THR A O 1
ATOM 1446 N N . GLY A 1 175 ? 7.624 5.049 -22.885 1.00 95.44 175 GLY A N 1
ATOM 1447 C CA . GLY A 1 175 ? 8.891 4.957 -22.163 1.00 95.44 175 GLY A CA 1
ATOM 1448 C C . GLY A 1 175 ? 9.739 3.786 -22.652 1.00 95.44 175 GLY A C 1
ATOM 1449 O O . GLY A 1 175 ? 10.923 3.960 -22.918 1.00 95.44 175 GLY A O 1
ATOM 1450 N N . ALA A 1 176 ? 9.119 2.624 -22.846 1.00 94.94 176 ALA A N 1
ATOM 1451 C CA . ALA A 1 176 ? 9.796 1.440 -23.356 1.00 94.94 176 ALA A CA 1
ATOM 1452 C C . ALA A 1 176 ? 10.236 1.577 -24.826 1.00 94.94 176 ALA A C 1
ATOM 1454 O O . ALA A 1 176 ? 11.345 1.176 -25.174 1.00 94.94 176 ALA A O 1
ATOM 1455 N N . GLU A 1 177 ? 9.406 2.188 -25.673 1.00 95.31 177 GLU A N 1
ATOM 1456 C CA . GLU A 1 177 ? 9.716 2.457 -27.082 1.00 95.31 177 GLU A CA 1
ATOM 1457 C C . GLU A 1 177 ? 10.940 3.368 -27.234 1.00 95.31 177 GLU A C 1
ATOM 1459 O O . GLU A 1 177 ? 11.818 3.082 -28.046 1.00 95.31 177 GLU A O 1
ATOM 1464 N N . LYS A 1 178 ? 11.055 4.414 -26.400 1.00 95.12 178 LYS A N 1
ATOM 1465 C CA . LYS A 1 178 ? 12.228 5.309 -26.376 1.00 95.12 178 LYS A CA 1
ATOM 1466 C C . LYS A 1 178 ? 13.540 4.578 -26.087 1.00 95.12 178 LYS A C 1
ATOM 1468 O O . LYS A 1 178 ? 14.580 4.992 -26.585 1.00 95.12 178 LYS A O 1
ATOM 1473 N N . GLU A 1 179 ? 13.482 3.499 -25.312 1.00 93.25 179 GLU A N 1
ATOM 1474 C CA . GLU A 1 179 ? 14.632 2.651 -24.974 1.00 93.25 179 GLU A CA 1
ATOM 1475 C C . GLU A 1 179 ? 14.809 1.476 -25.957 1.00 93.25 179 GLU A C 1
ATOM 1477 O O . GLU A 1 179 ? 15.630 0.587 -25.730 1.00 93.25 179 GLU A O 1
ATOM 1482 N N . GLY A 1 180 ? 14.017 1.424 -27.037 1.00 93.50 180 GLY A N 1
ATOM 1483 C CA . GLY A 1 180 ? 14.065 0.354 -28.034 1.00 93.50 180 GLY A CA 1
ATOM 1484 C C . GLY A 1 180 ? 13.645 -1.017 -27.495 1.00 93.50 180 GLY A C 1
ATOM 1485 O O . GLY A 1 180 ? 14.078 -2.043 -28.028 1.00 93.50 180 GLY A O 1
ATOM 1486 N N . ILE A 1 181 ? 12.840 -1.061 -26.426 1.00 94.38 181 ILE A N 1
ATOM 1487 C CA . ILE A 1 181 ? 12.419 -2.307 -25.781 1.00 94.38 181 ILE A CA 1
ATOM 1488 C C . ILE A 1 181 ? 11.383 -3.036 -26.631 1.00 94.38 181 ILE A C 1
ATOM 1490 O O . ILE A 1 181 ? 10.298 -2.527 -26.908 1.00 94.38 181 ILE A O 1
ATOM 1494 N N . GLN A 1 182 ? 11.682 -4.295 -26.947 1.00 92.94 182 GLN A N 1
ATOM 1495 C CA . GLN A 1 182 ? 10.710 -5.235 -27.494 1.00 92.94 182 GLN A CA 1
ATOM 1496 C C . GLN A 1 182 ? 10.085 -6.025 -26.350 1.00 92.94 182 GLN A C 1
ATOM 1498 O O . GLN A 1 182 ? 10.659 -6.978 -25.820 1.00 92.94 182 GLN A O 1
ATOM 1503 N N . TRP A 1 183 ? 8.877 -5.629 -25.974 1.00 92.75 183 TRP A N 1
ATOM 1504 C CA . TRP A 1 183 ? 8.116 -6.218 -24.878 1.00 92.75 183 TRP A CA 1
ATOM 1505 C C . TRP A 1 183 ? 8.051 -7.752 -24.902 1.00 92.75 183 TRP A C 1
ATOM 1507 O O . TRP A 1 183 ? 8.158 -8.397 -23.861 1.00 92.75 183 TRP A O 1
ATOM 1517 N N . GLN A 1 184 ? 7.948 -8.359 -26.084 1.00 88.19 184 GLN A N 1
ATOM 1518 C CA . GLN A 1 184 ? 7.838 -9.809 -26.260 1.00 88.19 184 GLN A CA 1
ATOM 1519 C C . GLN A 1 184 ? 9.050 -10.567 -25.698 1.00 88.19 184 GLN A C 1
ATOM 1521 O O . GLN A 1 184 ? 8.902 -11.695 -25.222 1.00 88.19 184 GLN A O 1
ATOM 1526 N N . THR A 1 185 ? 10.230 -9.944 -25.709 1.00 90.50 185 THR A N 1
ATOM 1527 C CA . THR A 1 185 ? 11.476 -10.534 -25.202 1.00 90.50 185 THR A CA 1
ATOM 1528 C C . THR A 1 185 ? 11.834 -10.049 -23.797 1.00 90.50 185 THR A C 1
ATOM 1530 O O . THR A 1 185 ? 12.703 -10.647 -23.157 1.00 90.50 185 THR A O 1
ATOM 1533 N N . ALA A 1 186 ? 11.134 -9.032 -23.284 1.00 94.81 186 ALA A N 1
ATOM 1534 C CA . ALA A 1 186 ? 11.285 -8.566 -21.915 1.00 94.81 186 ALA A CA 1
ATOM 1535 C C . ALA A 1 186 ? 10.880 -9.655 -20.907 1.00 94.81 186 ALA A C 1
ATOM 1537 O O . ALA A 1 186 ? 9.896 -10.390 -21.084 1.00 94.81 186 ALA A O 1
ATOM 1538 N N . ARG A 1 187 ? 11.652 -9.757 -19.822 1.00 94.88 187 ARG A N 1
ATOM 1539 C CA . ARG A 1 187 ? 11.441 -10.734 -18.748 1.00 94.88 187 ARG A CA 1
ATOM 1540 C C . ARG A 1 187 ? 11.321 -10.021 -17.415 1.00 94.88 187 ARG A C 1
ATOM 1542 O O . ARG A 1 187 ? 12.262 -9.360 -16.994 1.00 94.88 187 ARG A O 1
ATOM 1549 N N . LEU A 1 188 ? 10.192 -10.184 -16.730 1.00 95.44 188 LEU A N 1
ATOM 1550 C CA . LEU A 1 188 ? 10.044 -9.700 -15.361 1.00 95.44 188 LEU A CA 1
ATOM 1551 C C . LEU A 1 188 ? 10.997 -10.470 -14.437 1.00 95.44 188 LEU A C 1
ATOM 1553 O O . LEU A 1 188 ? 10.904 -11.693 -14.324 1.00 95.44 188 LEU A O 1
ATOM 1557 N N . THR A 1 189 ? 11.899 -9.754 -13.773 1.00 93.62 189 THR A N 1
ATOM 1558 C CA . THR A 1 189 ? 12.941 -10.325 -12.912 1.00 93.62 189 THR A CA 1
ATOM 1559 C C . THR A 1 189 ? 12.627 -10.160 -11.429 1.00 93.62 189 THR A C 1
ATOM 1561 O O . THR A 1 189 ? 12.990 -11.037 -10.648 1.00 93.62 189 THR A O 1
ATOM 1564 N N . ALA A 1 190 ? 11.913 -9.101 -11.029 1.00 92.62 190 ALA A N 1
ATOM 1565 C CA . ALA A 1 190 ? 11.512 -8.897 -9.638 1.00 92.62 190 ALA A CA 1
ATOM 1566 C C . ALA A 1 190 ? 10.176 -8.153 -9.489 1.00 92.62 190 ALA A C 1
ATOM 1568 O O . ALA A 1 190 ? 9.815 -7.308 -10.310 1.00 92.62 190 ALA A O 1
ATOM 1569 N N . VAL A 1 191 ? 9.475 -8.470 -8.397 1.00 95.25 191 VAL A N 1
ATOM 1570 C CA . VAL A 1 191 ? 8.308 -7.750 -7.875 1.00 95.25 191 VAL A CA 1
ATOM 1571 C C . VAL A 1 191 ? 8.605 -7.433 -6.415 1.00 95.25 191 VAL A C 1
ATOM 1573 O O . VAL A 1 191 ? 8.791 -8.347 -5.611 1.00 95.25 191 VAL A O 1
ATOM 1576 N N . GLU A 1 192 ? 8.684 -6.152 -6.078 1.00 95.00 192 GLU A N 1
ATOM 1577 C CA . GLU A 1 192 ? 9.141 -5.696 -4.764 1.00 95.00 192 GLU A CA 1
ATOM 1578 C C . GLU A 1 192 ? 8.207 -4.609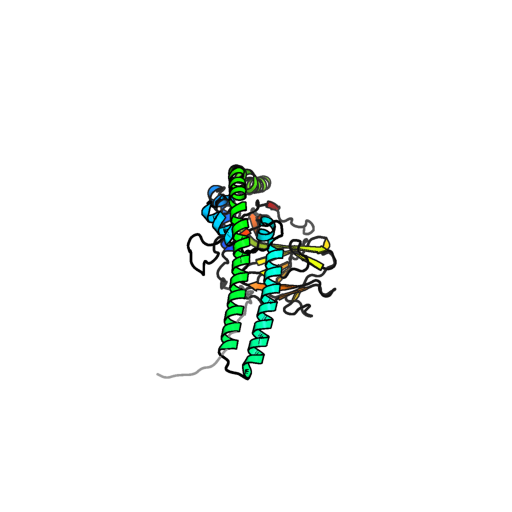 -4.227 1.00 95.00 192 GLU A C 1
ATOM 1580 O O . GLU A 1 192 ? 7.735 -3.761 -4.978 1.00 95.00 192 GLU A O 1
ATOM 1585 N N . ILE A 1 193 ? 7.938 -4.610 -2.925 1.00 95.31 193 ILE A N 1
ATOM 1586 C CA . ILE A 1 193 ? 7.237 -3.517 -2.252 1.00 95.31 193 ILE A CA 1
ATOM 1587 C C . ILE A 1 193 ? 8.255 -2.432 -1.935 1.00 95.31 193 ILE A C 1
ATOM 1589 O O . ILE A 1 193 ? 9.198 -2.676 -1.184 1.00 95.31 193 ILE A O 1
ATOM 1593 N N . LEU A 1 194 ? 8.076 -1.254 -2.515 1.00 95.56 194 LEU A N 1
ATOM 1594 C CA . LEU A 1 194 ? 8.961 -0.117 -2.330 1.00 95.56 194 LEU A CA 1
ATOM 1595 C C . LEU A 1 194 ? 8.548 0.682 -1.094 1.00 95.56 194 LEU A C 1
ATOM 1597 O O . LEU A 1 194 ? 7.400 1.108 -0.986 1.00 95.56 194 LEU A O 1
ATOM 1601 N N . HIS A 1 195 ? 9.515 0.923 -0.216 1.00 95.56 195 HIS A N 1
ATOM 1602 C CA . HIS A 1 195 ? 9.452 1.935 0.826 1.00 95.56 195 HIS A CA 1
ATOM 1603 C C . HIS A 1 195 ? 10.498 3.010 0.546 1.00 95.56 195 HIS A C 1
ATOM 1605 O O . HIS A 1 195 ? 11.685 2.701 0.411 1.00 95.56 195 HIS A O 1
ATOM 1611 N N . GLU A 1 196 ? 10.069 4.264 0.492 1.00 93.94 196 GLU A N 1
ATOM 1612 C CA . GLU A 1 196 ? 10.961 5.415 0.368 1.00 93.94 196 GLU A CA 1
ATOM 1613 C C . GLU A 1 196 ? 11.359 5.891 1.769 1.00 93.94 196 GLU A C 1
ATOM 1615 O O . GLU A 1 196 ? 10.518 6.294 2.575 1.00 93.94 196 GLU A O 1
ATOM 1620 N N . ILE A 1 197 ? 12.653 5.826 2.076 1.00 93.69 197 ILE A N 1
ATOM 1621 C CA . ILE A 1 197 ? 13.213 6.190 3.372 1.00 93.69 197 ILE A CA 1
ATOM 1622 C C . ILE A 1 197 ? 13.966 7.508 3.256 1.00 93.69 197 ILE A C 1
ATOM 1624 O O . ILE A 1 197 ? 14.898 7.660 2.467 1.00 93.69 197 ILE A O 1
ATOM 1628 N N . SER A 1 198 ? 13.580 8.439 4.117 1.00 93.75 198 SER A N 1
ATOM 1629 C CA . SER A 1 198 ? 14.209 9.742 4.289 1.00 93.75 198 SER A CA 1
ATOM 1630 C C . SER A 1 198 ? 14.427 10.036 5.773 1.00 93.75 198 SER A C 1
ATOM 1632 O O . SER A 1 198 ? 14.000 9.292 6.660 1.00 93.75 198 SER A O 1
ATOM 1634 N N . PHE A 1 199 ? 15.116 11.129 6.067 1.00 90.38 199 PHE A N 1
ATOM 1635 C CA . PHE A 1 199 ? 15.396 11.596 7.413 1.00 90.38 199 PHE A CA 1
ATOM 1636 C C . PHE A 1 199 ? 14.943 13.047 7.561 1.00 90.38 199 PHE A C 1
ATOM 1638 O O . PHE A 1 199 ? 15.413 13.944 6.861 1.00 90.38 199 PHE A O 1
ATOM 1645 N N . ALA A 1 200 ? 14.046 13.293 8.514 1.00 90.12 200 ALA A N 1
ATOM 1646 C CA . ALA A 1 200 ? 13.612 14.636 8.879 1.00 90.12 200 ALA A CA 1
ATOM 1647 C C . ALA A 1 200 ? 13.126 14.657 10.328 1.00 90.12 200 ALA A C 1
ATOM 1649 O O . ALA A 1 200 ? 12.739 13.628 10.877 1.00 90.12 200 ALA A O 1
ATOM 1650 N N . ASN A 1 201 ? 13.152 15.837 10.955 1.00 88.00 201 ASN A N 1
ATOM 1651 C CA . ASN A 1 201 ? 12.691 16.027 12.334 1.00 88.00 201 ASN A CA 1
ATOM 1652 C C . ASN A 1 201 ? 13.298 15.016 13.312 1.00 88.00 201 ASN A C 1
ATOM 1654 O O . ASN A 1 201 ? 12.628 14.529 14.216 1.00 88.00 201 ASN A O 1
ATOM 1658 N N . ASN A 1 202 ? 14.583 14.696 13.125 1.00 87.50 202 ASN A N 1
ATOM 1659 C CA . ASN A 1 202 ? 15.322 13.758 13.964 1.00 87.50 202 ASN A CA 1
ATOM 1660 C C . ASN A 1 202 ? 14.845 12.294 13.942 1.00 87.50 202 ASN A C 1
ATOM 1662 O O . ASN A 1 202 ? 15.361 11.512 14.739 1.00 87.50 202 ASN A O 1
ATOM 1666 N N . HIS A 1 203 ? 13.963 11.913 13.016 1.00 90.31 203 HIS A N 1
ATOM 1667 C CA . HIS A 1 203 ? 13.432 10.557 12.872 1.00 90.31 203 HIS A CA 1
ATOM 1668 C C . HIS A 1 203 ? 13.595 10.045 11.437 1.00 90.31 203 HIS A C 1
ATOM 1670 O O . HIS A 1 203 ? 13.777 10.820 10.492 1.00 90.31 203 HIS A O 1
ATOM 1676 N N . PHE A 1 204 ? 13.516 8.724 11.266 1.00 93.25 204 PHE A N 1
ATOM 1677 C CA . PHE A 1 204 ? 13.299 8.160 9.939 1.00 93.25 204 PHE A CA 1
ATOM 1678 C C . PHE A 1 204 ? 11.874 8.451 9.488 1.00 93.25 204 PHE A C 1
ATOM 1680 O O . PHE A 1 204 ? 10.921 8.237 10.239 1.00 93.25 204 PHE A O 1
ATOM 1687 N N . LYS A 1 205 ? 11.743 8.911 8.249 1.00 95.38 205 LYS A N 1
ATOM 1688 C CA . LYS A 1 205 ? 10.481 8.986 7.532 1.00 95.38 205 LYS A CA 1
ATOM 1689 C C . LYS A 1 205 ? 10.417 7.843 6.539 1.00 95.38 205 LYS A C 1
ATOM 1691 O O . LYS A 1 205 ? 11.321 7.707 5.722 1.00 95.38 205 LYS A O 1
ATOM 1696 N N . ILE A 1 206 ? 9.369 7.036 6.620 1.00 94.25 206 ILE A N 1
ATOM 1697 C CA . ILE A 1 206 ? 9.122 5.932 5.690 1.00 94.25 206 ILE A CA 1
ATOM 1698 C C . ILE A 1 206 ? 7.813 6.236 4.978 1.00 94.25 206 ILE A C 1
ATOM 1700 O O . ILE A 1 206 ? 6.796 6.450 5.637 1.00 94.25 206 ILE A O 1
ATOM 1704 N N . ASP A 1 207 ? 7.873 6.349 3.652 1.00 92.50 207 ASP A N 1
ATOM 1705 C CA . ASP A 1 207 ? 6.769 6.804 2.798 1.00 92.50 207 ASP A CA 1
ATOM 1706 C C . ASP A 1 207 ? 6.154 8.130 3.293 1.00 92.50 207 ASP A C 1
ATOM 1708 O O . ASP A 1 207 ? 4.943 8.334 3.305 1.00 92.50 207 ASP A O 1
ATOM 1712 N N . GLY A 1 208 ? 7.014 9.033 3.777 1.00 91.31 208 GLY A N 1
ATOM 1713 C CA . GLY A 1 208 ? 6.633 10.348 4.303 1.00 91.31 208 GLY A CA 1
ATOM 1714 C C . GLY A 1 208 ? 6.137 10.372 5.755 1.00 91.31 208 GLY A C 1
ATOM 1715 O O . GLY A 1 208 ? 6.013 11.460 6.322 1.00 91.31 208 GLY A O 1
ATOM 1716 N N . VAL A 1 209 ? 5.911 9.219 6.392 1.00 91.38 209 VAL A N 1
ATOM 1717 C CA . VAL A 1 209 ? 5.424 9.128 7.781 1.00 91.38 209 VAL A CA 1
ATOM 1718 C C . VAL A 1 209 ? 6.596 9.022 8.754 1.00 91.38 209 VAL A C 1
ATOM 1720 O O . VAL A 1 209 ? 7.531 8.269 8.504 1.00 91.38 209 VAL A O 1
ATOM 1723 N N . GLU A 1 210 ? 6.560 9.758 9.869 1.00 93.25 210 GLU A N 1
ATOM 1724 C CA . GLU A 1 210 ? 7.608 9.731 10.903 1.00 93.25 210 GLU A CA 1
ATOM 1725 C C . GLU A 1 210 ? 7.523 8.478 11.774 1.00 93.25 210 GLU A C 1
ATOM 1727 O O . GLU A 1 210 ? 6.477 8.187 12.352 1.00 93.25 210 GLU A O 1
ATOM 1732 N N . ALA A 1 211 ? 8.641 7.750 11.857 1.00 91.56 211 ALA A N 1
ATOM 1733 C CA . ALA A 1 211 ? 8.827 6.535 12.645 1.00 91.56 211 ALA A CA 1
ATOM 1734 C C . ALA A 1 211 ? 7.598 5.583 12.667 1.00 91.56 211 ALA A C 1
ATOM 1736 O O . ALA A 1 211 ? 7.145 5.199 13.750 1.00 91.56 211 ALA A O 1
ATOM 1737 N N . PRO A 1 212 ? 7.026 5.191 11.509 1.00 93.00 212 PRO A N 1
ATOM 1738 C CA . PRO A 1 212 ? 5.797 4.411 11.473 1.00 93.00 212 PRO A CA 1
ATOM 1739 C C . PRO A 1 212 ? 6.016 2.960 11.907 1.00 93.00 212 PRO A C 1
ATOM 1741 O O . PRO A 1 212 ? 7.011 2.326 11.570 1.00 93.00 212 PRO A O 1
ATOM 1744 N N . ILE A 1 213 ? 5.014 2.373 12.563 1.00 92.00 213 ILE A N 1
ATOM 1745 C CA . ILE A 1 213 ? 4.933 0.911 12.658 1.00 92.00 213 ILE A CA 1
ATOM 1746 C C . ILE A 1 213 ? 4.666 0.374 11.250 1.00 92.00 213 ILE A C 1
ATOM 1748 O O . ILE A 1 213 ? 3.601 0.632 10.683 1.00 92.00 213 ILE A O 1
ATOM 1752 N N . LEU A 1 214 ? 5.607 -0.393 10.701 1.00 92.00 214 LEU A N 1
ATOM 1753 C CA . LEU A 1 214 ? 5.439 -1.019 9.392 1.00 92.00 214 LEU A CA 1
ATOM 1754 C C . LEU A 1 214 ? 4.648 -2.318 9.513 1.00 92.00 214 LEU A C 1
ATOM 1756 O O . LEU A 1 214 ? 4.748 -3.046 10.500 1.00 92.00 214 LEU A O 1
ATOM 1760 N N . GLN A 1 215 ? 3.864 -2.611 8.484 1.00 89.50 215 GLN A N 1
ATOM 1761 C CA . GLN A 1 215 ? 3.032 -3.804 8.397 1.00 89.50 215 GLN A CA 1
ATOM 1762 C C . GLN A 1 215 ? 3.374 -4.529 7.101 1.00 89.50 215 GLN A C 1
ATOM 1764 O O . GLN A 1 215 ? 3.095 -4.032 6.008 1.00 89.50 215 GLN A O 1
ATOM 1769 N N . TRP A 1 216 ? 4.027 -5.677 7.230 1.00 90.44 216 TRP A N 1
ATOM 1770 C CA . TRP A 1 216 ? 4.520 -6.479 6.119 1.00 90.44 216 TRP A CA 1
ATOM 1771 C C . TRP A 1 216 ? 3.760 -7.802 6.024 1.00 90.44 216 TRP A C 1
ATOM 1773 O O . TRP A 1 216 ? 3.328 -8.376 7.020 1.00 90.44 216 TRP A O 1
ATOM 1783 N N . TYR A 1 217 ? 3.632 -8.306 4.805 1.00 86.19 217 TYR A N 1
ATOM 1784 C CA . TYR A 1 217 ? 3.130 -9.633 4.508 1.00 86.19 217 TYR A CA 1
ATOM 1785 C C . TYR A 1 217 ? 4.290 -10.615 4.415 1.00 86.19 217 TYR A C 1
ATOM 1787 O O . TYR A 1 217 ? 5.369 -10.312 3.899 1.00 86.19 217 TYR A O 1
ATOM 1795 N N . SER A 1 218 ? 4.047 -11.840 4.862 1.00 83.44 218 SER A N 1
ATOM 1796 C CA . SER A 1 218 ? 4.965 -12.947 4.616 1.00 83.44 218 SER A CA 1
ATOM 1797 C C . SER A 1 218 ? 5.007 -13.302 3.125 1.00 83.44 218 SER A C 1
ATOM 1799 O O . SER A 1 218 ? 4.002 -13.220 2.422 1.00 83.44 218 SER A O 1
ATOM 1801 N N . GLY A 1 219 ? 6.175 -13.729 2.640 1.00 83.69 219 GLY A N 1
ATOM 1802 C CA . GLY A 1 219 ? 6.350 -14.187 1.257 1.00 83.69 219 GLY A CA 1
ATOM 1803 C C . GLY A 1 219 ? 6.514 -13.082 0.207 1.00 83.69 219 GLY A C 1
ATOM 1804 O O . GLY A 1 219 ? 6.719 -13.409 -0.960 1.00 83.69 219 GLY A O 1
ATOM 1805 N N . LEU A 1 220 ? 6.475 -11.805 0.600 1.00 89.00 220 LEU A N 1
ATOM 1806 C CA . LEU A 1 220 ? 6.818 -10.670 -0.261 1.00 89.00 220 LEU A CA 1
ATOM 1807 C C . LEU A 1 220 ? 8.288 -10.251 -0.103 1.00 89.00 220 LEU A C 1
ATOM 1809 O O . LEU A 1 220 ? 8.954 -10.587 0.880 1.00 89.00 220 LEU A O 1
ATOM 1813 N N . THR A 1 221 ? 8.783 -9.505 -1.089 1.00 92.31 221 THR A N 1
ATOM 1814 C CA . THR A 1 221 ? 10.084 -8.829 -1.047 1.00 92.31 221 THR A CA 1
ATOM 1815 C C . THR A 1 221 ? 9.867 -7.340 -0.849 1.00 92.31 221 THR A C 1
ATOM 1817 O O . THR A 1 221 ? 9.031 -6.749 -1.526 1.00 92.31 221 THR A O 1
ATOM 1820 N N . TYR A 1 222 ? 10.629 -6.740 0.057 1.00 94.38 222 TYR A N 1
ATOM 1821 C CA . TYR A 1 222 ? 10.588 -5.320 0.377 1.00 94.38 222 TYR A CA 1
ATOM 1822 C C . TYR A 1 222 ? 11.895 -4.664 -0.047 1.00 94.38 222 TYR A C 1
ATOM 1824 O O . TYR A 1 222 ? 12.969 -5.152 0.301 1.00 94.38 222 TYR A O 1
ATOM 1832 N N . ARG A 1 223 ? 11.805 -3.557 -0.777 1.00 94.00 223 ARG A N 1
ATOM 1833 C CA . ARG A 1 223 ? 12.927 -2.695 -1.136 1.00 94.00 223 ARG A CA 1
ATOM 1834 C C . ARG A 1 223 ? 12.817 -1.404 -0.350 1.00 94.00 223 ARG A C 1
ATOM 1836 O O . ARG A 1 223 ? 11.855 -0.660 -0.499 1.00 94.00 223 ARG A O 1
ATOM 1843 N N . LEU A 1 224 ? 13.815 -1.149 0.479 1.00 94.50 224 LEU A N 1
ATOM 1844 C CA . LEU A 1 224 ? 13.977 0.103 1.195 1.00 94.50 224 LEU A CA 1
ATOM 1845 C C . LEU A 1 224 ? 14.925 0.981 0.386 1.00 94.50 224 LEU A C 1
ATOM 1847 O O . LEU A 1 224 ? 16.122 0.697 0.332 1.00 94.50 224 LEU A O 1
ATOM 1851 N N . HIS A 1 225 ? 14.379 2.009 -0.251 1.00 92.06 225 HIS A N 1
ATOM 1852 C CA . HIS A 1 225 ? 15.150 2.978 -1.013 1.00 92.06 225 HIS A CA 1
ATOM 1853 C C . HIS A 1 225 ? 15.506 4.165 -0.128 1.00 92.06 225 HIS A C 1
ATOM 1855 O O . HIS A 1 225 ? 14.624 4.754 0.489 1.00 92.06 225 HIS A O 1
ATOM 1861 N N . PHE A 1 226 ? 16.786 4.515 -0.047 1.00 91.06 226 PHE A N 1
ATOM 1862 C CA . PHE A 1 226 ? 17.252 5.595 0.820 1.00 91.06 226 PHE A CA 1
ATOM 1863 C C . PHE A 1 226 ? 17.557 6.839 0.004 1.00 91.06 226 PHE A C 1
ATOM 1865 O O . PHE A 1 226 ? 18.405 6.810 -0.887 1.00 91.06 226 PHE A O 1
ATOM 1872 N N . ASP A 1 227 ? 16.914 7.948 0.350 1.00 89.81 227 ASP A N 1
ATOM 1873 C CA . ASP A 1 227 ? 17.201 9.218 -0.296 1.00 89.81 227 ASP A CA 1
ATOM 1874 C C . ASP A 1 227 ? 18.524 9.840 0.201 1.00 89.81 227 ASP A C 1
ATOM 1876 O O . ASP A 1 227 ? 19.192 9.371 1.130 1.00 89.81 227 ASP A O 1
ATOM 1880 N N . LYS A 1 228 ? 18.896 10.974 -0.397 1.00 89.06 228 LYS A N 1
ATOM 1881 C CA . LYS A 1 228 ? 20.111 11.719 -0.034 1.00 89.06 228 LYS A CA 1
ATOM 1882 C C . LYS A 1 228 ? 20.158 12.185 1.429 1.00 89.06 228 LYS A C 1
ATOM 1884 O O . LYS A 1 228 ? 21.246 12.411 1.956 1.00 89.06 228 LYS A O 1
ATOM 1889 N N . THR A 1 229 ? 19.013 12.351 2.095 1.00 90.31 229 THR A N 1
ATOM 1890 C CA . THR A 1 229 ? 18.953 12.816 3.493 1.00 90.31 229 THR A CA 1
ATOM 1891 C C . THR A 1 229 ? 19.390 11.734 4.481 1.00 90.31 229 THR A C 1
ATOM 1893 O O . THR A 1 229 ? 19.792 12.042 5.603 1.00 90.31 229 THR A O 1
ATOM 1896 N N . MET A 1 230 ? 19.416 10.475 4.039 1.00 88.12 230 MET A N 1
ATOM 1897 C CA . MET A 1 230 ? 19.920 9.336 4.807 1.00 88.12 230 MET A CA 1
ATOM 1898 C C . MET A 1 230 ? 21.454 9.258 4.859 1.00 88.12 230 MET A C 1
ATOM 1900 O O . MET A 1 230 ? 22.012 8.371 5.511 1.00 88.12 230 MET A O 1
ATOM 1904 N N . HIS A 1 231 ? 22.174 10.177 4.206 1.00 86.56 231 HIS A N 1
ATOM 1905 C CA . HIS A 1 231 ? 23.632 10.201 4.247 1.00 86.56 231 HIS A CA 1
ATOM 1906 C C . HIS A 1 231 ? 24.159 10.329 5.690 1.00 86.56 231 HIS A C 1
ATOM 1908 O O . HIS A 1 231 ? 23.819 11.253 6.430 1.00 86.56 231 HIS A O 1
ATOM 1914 N N . GLY A 1 232 ? 24.991 9.370 6.110 1.00 82.88 232 GLY A N 1
ATOM 1915 C CA . GLY A 1 232 ? 25.514 9.300 7.479 1.00 82.88 232 GLY A CA 1
ATOM 1916 C C . GLY A 1 232 ? 24.481 8.897 8.542 1.00 82.88 232 GLY A C 1
ATOM 1917 O O . GLY A 1 232 ? 24.768 9.014 9.732 1.00 82.88 232 GLY A O 1
ATOM 1918 N N . LYS A 1 233 ? 23.287 8.433 8.146 1.00 88.12 233 LYS A N 1
ATOM 1919 C CA . LYS A 1 233 ? 22.242 7.926 9.047 1.00 88.12 233 LYS A CA 1
ATOM 1920 C C . LYS A 1 233 ? 22.112 6.410 8.873 1.00 88.12 233 LYS A C 1
ATOM 1922 O O . LYS A 1 233 ? 21.420 5.956 7.964 1.00 88.12 233 LYS A O 1
ATOM 1927 N N . PRO A 1 234 ? 22.806 5.598 9.690 1.00 89.25 234 PRO A N 1
ATOM 1928 C CA . PRO A 1 234 ? 22.765 4.152 9.531 1.00 89.25 234 PRO A CA 1
ATOM 1929 C C . PRO A 1 234 ? 21.359 3.619 9.817 1.00 89.25 234 PRO A C 1
ATOM 1931 O O . PRO A 1 234 ? 20.835 3.813 10.907 1.00 89.25 234 PRO A O 1
ATOM 1934 N N . PHE A 1 235 ? 20.778 2.905 8.854 1.00 91.31 235 PHE A N 1
ATOM 1935 C CA . PHE A 1 235 ? 19.519 2.180 9.017 1.00 91.31 235 PHE A CA 1
ATOM 1936 C C . PHE A 1 235 ? 19.809 0.685 9.177 1.00 91.31 235 PHE A C 1
ATOM 1938 O O . PHE A 1 235 ? 20.439 0.056 8.315 1.00 91.31 235 PHE A O 1
ATOM 1945 N N . ARG A 1 236 ? 19.378 0.108 10.299 1.00 91.94 236 ARG A N 1
ATOM 1946 C CA . ARG A 1 236 ? 19.580 -1.308 10.630 1.00 91.94 236 ARG A CA 1
ATOM 1947 C C . ARG A 1 236 ? 18.263 -1.965 11.002 1.00 91.94 236 ARG A C 1
ATOM 1949 O O . ARG A 1 236 ? 17.328 -1.295 11.427 1.00 91.94 236 ARG A O 1
ATOM 1956 N N . LEU A 1 237 ? 18.228 -3.283 10.846 1.00 94.00 237 LEU A N 1
ATOM 1957 C CA . LEU A 1 237 ? 17.149 -4.135 11.325 1.00 94.00 237 LEU A CA 1
ATOM 1958 C C . LEU A 1 237 ? 17.651 -4.951 12.518 1.00 94.00 237 LEU A C 1
ATOM 1960 O O . LEU A 1 237 ? 18.831 -5.288 12.547 1.00 94.00 237 LEU A O 1
ATOM 1964 N N . ALA A 1 238 ? 16.795 -5.262 13.486 1.00 94.69 238 ALA A N 1
ATOM 1965 C CA . ALA A 1 238 ? 17.109 -6.122 14.631 1.00 94.69 238 ALA A CA 1
ATOM 1966 C C . ALA A 1 238 ? 15.852 -6.847 15.133 1.00 94.69 238 ALA A C 1
ATOM 1968 O O . ALA A 1 238 ? 14.733 -6.405 14.881 1.00 94.69 238 ALA A O 1
ATOM 1969 N N . THR A 1 239 ? 16.021 -7.949 15.865 1.00 94.56 239 THR A N 1
ATOM 1970 C CA . THR A 1 239 ? 14.908 -8.683 16.505 1.00 94.56 239 THR A CA 1
ATOM 1971 C C . THR A 1 239 ? 14.510 -8.111 17.866 1.00 94.56 239 THR A C 1
ATOM 1973 O O . THR A 1 239 ? 13.470 -8.473 18.410 1.00 94.56 239 THR A O 1
ATOM 1976 N N . LEU A 1 240 ? 15.307 -7.179 18.395 1.00 92.75 240 LEU A N 1
ATOM 1977 C CA . LEU A 1 240 ? 15.029 -6.414 19.606 1.00 92.75 240 LEU A CA 1
ATOM 1978 C C . LEU A 1 240 ? 14.927 -4.918 19.268 1.00 92.75 240 LEU A C 1
ATOM 1980 O O . LEU A 1 240 ? 15.604 -4.471 18.332 1.00 92.75 240 LEU A O 1
ATOM 1984 N N . PRO A 1 241 ? 14.127 -4.137 20.020 1.00 91.38 241 PRO A N 1
ATOM 1985 C CA . PRO A 1 241 ? 14.154 -2.681 19.927 1.00 91.38 241 PRO A CA 1
ATOM 1986 C C . PRO A 1 241 ? 15.583 -2.184 20.149 1.00 91.38 241 PRO A C 1
ATOM 1988 O O . PRO A 1 241 ? 16.202 -2.549 21.144 1.00 91.38 241 PRO A O 1
ATOM 1991 N N . GLU A 1 242 ? 16.109 -1.405 19.201 1.00 87.12 242 GLU A N 1
ATOM 1992 C CA . GLU A 1 242 ? 17.477 -0.859 19.260 1.00 87.12 242 GLU A CA 1
ATOM 1993 C C . GLU A 1 242 ? 18.551 -1.927 19.528 1.00 87.12 242 GLU A C 1
ATOM 1995 O O . GLU A 1 242 ? 19.531 -1.703 20.233 1.00 87.12 242 GLU A O 1
ATOM 2000 N N . GLY A 1 243 ? 18.346 -3.124 18.967 1.00 82.06 243 GLY A N 1
ATOM 2001 C CA . GLY A 1 243 ? 19.159 -4.288 19.286 1.00 82.06 243 GLY A CA 1
ATOM 2002 C C . GLY A 1 243 ? 20.661 -4.072 19.036 1.00 82.06 243 GLY A C 1
ATOM 2003 O O . GLY A 1 243 ? 21.049 -3.491 18.018 1.00 82.06 243 GLY A O 1
ATOM 2004 N N . PRO A 1 244 ? 21.537 -4.602 19.909 1.00 82.00 244 PRO A N 1
ATOM 2005 C CA . PRO A 1 244 ? 22.986 -4.441 19.771 1.00 82.00 244 PRO A CA 1
ATOM 2006 C C . PRO A 1 244 ? 23.544 -5.171 18.541 1.00 82.00 244 PRO A C 1
ATOM 2008 O O . PRO A 1 244 ? 24.639 -4.870 18.076 1.00 82.00 244 PRO A O 1
ATOM 2011 N N . THR A 1 245 ? 22.802 -6.148 18.011 1.00 89.44 245 THR A N 1
ATOM 2012 C CA . THR A 1 245 ? 23.209 -6.972 16.871 1.00 89.44 245 THR A CA 1
ATOM 2013 C C . THR A 1 245 ? 22.249 -6.776 15.697 1.00 89.44 245 THR A C 1
ATOM 2015 O O . THR A 1 245 ? 21.050 -7.031 15.849 1.00 89.44 245 THR A O 1
ATOM 2018 N N . PRO A 1 246 ? 22.753 -6.363 14.520 1.00 90.19 246 PRO A N 1
ATOM 2019 C CA . PRO A 1 246 ? 21.948 -6.292 13.310 1.00 90.19 246 PRO A CA 1
ATOM 2020 C C . PRO A 1 246 ? 21.413 -7.665 12.886 1.00 90.19 246 PRO A C 1
ATOM 2022 O O . PRO A 1 246 ? 22.125 -8.668 12.897 1.00 90.19 246 PRO A O 1
ATOM 2025 N N . TYR A 1 247 ? 20.159 -7.695 12.454 1.00 90.81 247 TYR A N 1
ATOM 2026 C CA . TYR A 1 247 ? 19.536 -8.834 11.802 1.00 90.81 247 TYR A CA 1
ATOM 2027 C C . TYR A 1 247 ? 19.808 -8.777 10.297 1.00 90.81 247 TYR A C 1
ATOM 2029 O O . TYR A 1 247 ? 19.307 -7.893 9.606 1.00 90.81 247 TYR A O 1
ATOM 2037 N N . GLU A 1 248 ? 20.595 -9.726 9.791 1.00 89.12 248 GLU A N 1
ATOM 2038 C CA . GLU A 1 248 ? 21.008 -9.768 8.377 1.00 89.12 248 GLU A CA 1
ATOM 2039 C C . GLU A 1 248 ? 20.396 -10.970 7.613 1.00 89.12 248 GLU A C 1
ATOM 2041 O O . GLU A 1 248 ? 20.573 -11.109 6.405 1.00 89.12 248 GLU A O 1
ATOM 2046 N N . HIS A 1 249 ? 19.631 -11.847 8.277 1.00 89.19 249 HIS A N 1
ATOM 2047 C CA . HIS A 1 249 ? 19.018 -13.013 7.625 1.00 89.19 249 HIS A CA 1
ATOM 2048 C C . HIS A 1 249 ? 17.901 -12.589 6.663 1.00 89.19 249 HIS A C 1
ATOM 2050 O O . HIS A 1 249 ? 16.950 -11.917 7.056 1.00 89.19 249 HIS A O 1
ATOM 2056 N N . GLY A 1 250 ? 17.995 -13.004 5.397 1.00 86.00 250 GLY A N 1
ATOM 2057 C CA . GLY A 1 250 ? 17.048 -12.572 4.363 1.00 86.00 250 GLY A CA 1
ATOM 2058 C C . GLY A 1 250 ? 17.211 -11.104 3.961 1.00 86.00 250 GLY A C 1
ATOM 2059 O O . GLY A 1 250 ? 16.331 -10.563 3.293 1.00 86.00 250 GLY A O 1
ATOM 2060 N N . ILE A 1 251 ? 18.317 -10.466 4.360 1.00 88.69 251 ILE A N 1
ATOM 2061 C CA . ILE A 1 251 ? 18.661 -9.098 3.986 1.00 88.69 251 ILE A CA 1
ATOM 2062 C C . ILE A 1 251 ? 19.783 -9.132 2.952 1.00 88.69 251 ILE A C 1
ATOM 2064 O O . ILE A 1 251 ? 20.840 -9.717 3.174 1.00 88.69 251 ILE A O 1
ATOM 2068 N N . ALA A 1 252 ? 19.557 -8.478 1.821 1.00 86.31 252 ALA A N 1
ATOM 2069 C CA . ALA A 1 252 ? 20.577 -8.190 0.830 1.00 86.31 252 ALA A CA 1
ATOM 2070 C C . ALA A 1 252 ? 20.766 -6.673 0.746 1.00 86.31 252 ALA A C 1
ATOM 2072 O O . ALA A 1 252 ? 19.804 -5.909 0.750 1.00 86.31 252 ALA A O 1
ATOM 2073 N N . ARG A 1 253 ? 22.019 -6.228 0.681 1.00 75.62 253 ARG A N 1
ATOM 2074 C CA . ARG A 1 253 ? 22.369 -4.825 0.433 1.00 75.62 253 ARG A CA 1
ATOM 2075 C C . ARG A 1 253 ? 22.959 -4.752 -0.964 1.00 75.62 253 ARG A C 1
ATOM 2077 O O . ARG A 1 253 ? 23.874 -5.524 -1.266 1.00 75.62 253 ARG A O 1
ATOM 2084 N N . GLU A 1 254 ? 22.432 -3.878 -1.816 1.00 62.91 254 GLU A N 1
ATOM 2085 C CA . GLU A 1 254 ? 23.041 -3.666 -3.130 1.00 62.91 254 GLU A CA 1
ATOM 2086 C C . GLU A 1 254 ? 24.454 -3.084 -2.942 1.00 62.91 254 GLU A C 1
ATOM 2088 O O . GLU A 1 254 ? 24.683 -2.192 -2.125 1.00 62.91 254 GLU A O 1
ATOM 2093 N N . LYS A 1 255 ? 25.435 -3.666 -3.647 1.00 44.59 255 LYS A N 1
ATOM 2094 C CA . LYS A 1 255 ? 26.861 -3.315 -3.515 1.00 44.59 255 LYS A CA 1
ATOM 2095 C C . LYS A 1 255 ? 27.248 -2.052 -4.298 1.00 44.59 255 LYS A C 1
ATOM 2097 O O . LYS A 1 255 ? 28.380 -1.601 -4.170 1.00 44.59 255 LYS A O 1
ATOM 2102 N N . THR A 1 256 ? 26.345 -1.491 -5.099 1.00 40.69 256 THR A N 1
ATOM 2103 C CA . THR A 1 256 ? 26.647 -0.456 -6.099 1.00 40.69 256 THR A CA 1
ATOM 2104 C C . THR A 1 256 ? 25.746 0.766 -5.949 1.00 40.69 256 THR A C 1
ATOM 2106 O O . THR A 1 256 ? 24.530 0.632 -6.028 1.00 40.69 256 THR A O 1
ATOM 2109 N N . GLY A 1 257 ? 26.367 1.944 -5.810 1.00 41.50 257 GLY A N 1
ATOM 2110 C CA . GLY A 1 257 ? 25.825 3.265 -6.168 1.00 41.50 257 GLY A CA 1
ATOM 2111 C C . GLY A 1 257 ? 24.715 3.838 -5.288 1.00 41.50 257 GLY A C 1
ATOM 2112 O O . GLY A 1 257 ? 24.922 4.870 -4.656 1.00 41.50 257 GLY A O 1
ATOM 2113 N N . ASP A 1 258 ? 23.578 3.151 -5.195 1.00 48.88 258 ASP A N 1
ATOM 2114 C CA . ASP A 1 258 ? 22.375 3.588 -4.484 1.00 48.88 258 ASP A CA 1
ATOM 2115 C C . ASP A 1 258 ? 21.970 2.507 -3.473 1.00 48.88 258 ASP A C 1
ATOM 2117 O O . ASP A 1 258 ? 21.695 1.360 -3.816 1.00 48.88 258 ASP A O 1
ATOM 2121 N N . LYS A 1 259 ? 22.043 2.861 -2.187 1.00 67.81 259 LYS A N 1
ATOM 2122 C CA . LYS A 1 259 ? 22.220 1.955 -1.035 1.00 67.81 259 LYS A CA 1
ATOM 2123 C C . LYS A 1 259 ? 20.962 1.182 -0.623 1.00 67.81 259 LYS A C 1
ATOM 2125 O O . LYS A 1 259 ? 20.720 1.039 0.574 1.00 67.81 259 LYS A O 1
ATOM 2130 N N . ASP A 1 260 ? 20.165 0.701 -1.568 1.00 83.94 260 ASP A N 1
ATOM 2131 C CA . ASP A 1 260 ? 18.919 0.001 -1.274 1.00 83.94 260 ASP A CA 1
ATOM 2132 C C . ASP A 1 260 ? 19.154 -1.229 -0.384 1.00 83.94 260 ASP A C 1
ATOM 2134 O O . ASP A 1 260 ? 20.108 -2.002 -0.551 1.00 83.94 260 ASP A O 1
ATOM 2138 N N . LEU A 1 261 ? 18.242 -1.423 0.567 1.00 90.00 261 LEU A N 1
ATOM 2139 C CA . LEU A 1 261 ? 18.168 -2.631 1.380 1.00 90.00 261 LEU A CA 1
ATOM 2140 C C . LEU A 1 261 ? 16.997 -3.474 0.886 1.00 90.00 261 LEU A C 1
ATOM 2142 O O . LEU A 1 261 ? 15.846 -3.045 0.916 1.00 90.00 261 LEU A O 1
ATOM 2146 N N . LEU A 1 262 ? 17.302 -4.693 0.459 1.00 91.50 262 LEU A N 1
ATOM 2147 C CA . LEU A 1 262 ? 16.332 -5.700 0.064 1.00 91.50 262 LEU A CA 1
ATOM 2148 C C . LEU A 1 262 ? 16.079 -6.664 1.215 1.00 91.50 262 LEU A C 1
ATOM 2150 O O . LEU A 1 262 ? 17.004 -7.288 1.728 1.00 91.50 262 LEU A O 1
ATOM 2154 N N . ALA A 1 263 ? 14.820 -6.801 1.610 1.00 91.94 263 ALA A N 1
ATOM 2155 C CA . ALA A 1 263 ? 14.378 -7.703 2.659 1.00 91.94 263 ALA A CA 1
ATOM 2156 C C . ALA A 1 263 ? 13.413 -8.743 2.081 1.00 91.94 263 ALA A C 1
ATOM 2158 O O . ALA A 1 263 ? 12.341 -8.415 1.570 1.00 91.94 263 ALA A O 1
ATOM 2159 N N . ARG A 1 264 ? 13.784 -10.020 2.172 1.00 90.25 264 ARG A N 1
ATOM 2160 C CA . ARG A 1 264 ? 12.940 -11.157 1.798 1.00 90.25 264 ARG A CA 1
ATOM 2161 C C . ARG A 1 264 ? 13.118 -12.272 2.816 1.00 90.25 264 ARG A C 1
ATOM 2163 O O . ARG A 1 264 ? 14.161 -12.921 2.874 1.00 90.25 264 ARG A O 1
ATOM 2170 N N . PHE A 1 265 ? 12.063 -12.548 3.571 1.00 85.38 265 PHE A N 1
ATOM 2171 C CA . PHE A 1 265 ? 12.089 -13.584 4.598 1.00 85.38 265 PHE A CA 1
ATOM 2172 C C . PHE A 1 265 ? 11.391 -14.840 4.097 1.00 85.38 265 PHE A C 1
ATOM 2174 O O . PHE A 1 265 ? 10.232 -14.799 3.682 1.00 85.38 265 PHE A O 1
ATOM 2181 N N . ARG A 1 266 ? 12.092 -15.975 4.166 1.00 76.19 266 ARG A N 1
ATOM 2182 C CA . ARG A 1 266 ? 11.477 -17.290 3.941 1.00 76.19 266 ARG A CA 1
ATOM 2183 C C . ARG A 1 266 ? 10.493 -17.624 5.062 1.00 76.19 266 ARG A C 1
ATOM 2185 O O . ARG A 1 266 ? 9.381 -18.059 4.792 1.00 76.19 266 ARG A O 1
ATOM 2192 N N . ALA A 1 267 ? 10.917 -17.372 6.296 1.00 82.06 267 ALA A N 1
ATOM 2193 C CA . ALA A 1 267 ? 10.092 -17.354 7.491 1.00 82.06 267 ALA A CA 1
ATOM 2194 C C . ALA A 1 267 ? 10.367 -16.022 8.206 1.00 82.06 267 ALA A C 1
ATOM 2196 O O . ALA A 1 267 ? 11.540 -15.723 8.456 1.00 82.06 267 ALA A O 1
ATOM 2197 N N . PRO A 1 268 ? 9.346 -15.186 8.459 1.00 83.62 268 PRO A N 1
ATOM 2198 C CA . PRO A 1 268 ? 9.552 -13.930 9.166 1.00 83.62 268 PRO A CA 1
ATOM 2199 C C . PRO A 1 268 ? 9.984 -14.196 10.617 1.00 83.62 268 PRO A C 1
ATOM 2201 O O . PRO A 1 268 ? 9.507 -15.160 11.221 1.00 83.62 268 PRO A O 1
ATOM 2204 N N . PRO A 1 269 ? 10.863 -13.363 11.199 1.00 88.38 269 PRO A N 1
ATOM 2205 C CA . PRO A 1 269 ? 11.150 -13.432 12.628 1.00 88.38 269 PRO A CA 1
ATOM 2206 C C . PRO A 1 269 ? 9.914 -13.031 13.451 1.00 88.38 269 PRO A C 1
ATOM 2208 O O . PRO A 1 269 ? 9.075 -12.255 12.994 1.00 88.38 269 PRO A O 1
ATOM 2211 N N . GLU A 1 270 ? 9.827 -13.523 14.689 1.00 87.12 270 GLU A N 1
ATOM 2212 C CA . GLU A 1 270 ? 8.719 -13.228 15.617 1.00 87.12 270 GLU A CA 1
ATOM 2213 C C . GLU A 1 270 ? 8.579 -11.723 15.910 1.00 87.12 270 GLU A C 1
ATOM 2215 O O . GLU A 1 270 ? 7.480 -11.167 16.022 1.00 87.12 270 GLU A O 1
ATOM 2220 N N . ALA A 1 271 ? 9.714 -11.035 15.989 1.00 91.06 271 ALA A N 1
ATOM 2221 C CA . ALA A 1 271 ? 9.774 -9.592 16.075 1.00 91.06 271 ALA A CA 1
ATOM 2222 C C . ALA A 1 271 ? 10.889 -9.062 15.177 1.00 91.06 271 ALA A C 1
ATOM 2224 O O . ALA A 1 271 ? 11.971 -9.642 15.087 1.00 91.06 271 ALA A O 1
ATOM 2225 N N . LEU A 1 272 ? 10.611 -7.939 14.524 1.00 95.12 272 LEU A N 1
ATOM 2226 C CA . LEU A 1 272 ? 11.577 -7.195 13.738 1.00 95.12 272 LEU A CA 1
ATOM 2227 C C . LEU A 1 272 ? 11.369 -5.710 14.006 1.00 95.12 272 LEU A C 1
ATOM 2229 O O . LEU A 1 272 ? 10.239 -5.241 14.132 1.00 95.12 272 LEU A O 1
ATOM 2233 N N . TYR A 1 273 ? 12.464 -4.980 14.092 1.00 95.62 273 TYR A N 1
ATOM 2234 C CA . TYR A 1 273 ? 12.504 -3.545 14.307 1.00 95.62 273 TYR A CA 1
ATOM 2235 C C . TYR A 1 273 ? 13.471 -2.947 13.307 1.00 95.62 273 TYR A C 1
ATOM 2237 O O . TYR A 1 273 ? 14.480 -3.573 12.981 1.00 95.62 273 TYR A O 1
ATOM 2245 N N . TYR A 1 274 ? 13.189 -1.734 12.856 1.00 94.75 274 TYR A N 1
ATOM 2246 C CA . TYR A 1 274 ? 14.195 -0.898 12.222 1.00 94.75 274 TYR A CA 1
ATOM 2247 C C . TYR A 1 274 ? 14.652 0.174 13.203 1.00 94.75 274 TYR A C 1
ATOM 2249 O O . TYR A 1 274 ? 13.854 0.636 14.013 1.00 94.75 274 TYR A O 1
ATOM 2257 N N . TYR A 1 275 ? 15.926 0.556 13.162 1.00 93.50 275 TYR A N 1
ATOM 2258 C CA . TYR A 1 275 ? 16.509 1.504 14.113 1.00 93.50 275 TYR A CA 1
ATOM 2259 C C . TYR A 1 275 ? 17.785 2.160 13.575 1.00 93.50 275 TYR A C 1
ATOM 2261 O O . TYR A 1 275 ? 18.338 1.753 12.547 1.00 93.50 275 TYR A O 1
ATOM 2269 N N . CYS A 1 276 ? 18.236 3.198 14.284 1.00 91.06 276 CYS A N 1
ATOM 2270 C CA . CYS A 1 276 ? 19.499 3.879 14.039 1.00 91.06 276 CYS A CA 1
ATOM 2271 C C . CYS A 1 276 ? 20.493 3.534 15.156 1.00 91.06 276 CYS A C 1
ATOM 2273 O O . CYS A 1 276 ? 20.264 3.925 16.296 1.00 91.06 276 CYS A O 1
ATOM 2275 N N . PRO A 1 277 ? 21.626 2.872 14.866 1.00 89.38 277 PRO A N 1
ATOM 2276 C CA . PRO A 1 277 ? 22.657 2.610 15.875 1.00 89.38 277 PRO A CA 1
ATOM 2277 C C . PRO A 1 277 ? 23.263 3.865 16.513 1.00 89.38 277 PRO A C 1
ATOM 2279 O O . PRO A 1 277 ? 23.831 3.790 17.592 1.00 89.38 277 PRO A O 1
ATOM 2282 N N . ALA A 1 278 ? 23.190 5.011 15.830 1.00 86.75 278 ALA A N 1
ATOM 2283 C CA . ALA A 1 278 ? 23.789 6.256 16.303 1.00 86.75 278 ALA A CA 1
ATOM 2284 C C . ALA A 1 278 ? 22.847 7.091 17.184 1.00 86.75 278 ALA A C 1
ATOM 2286 O O . ALA A 1 278 ? 23.285 8.088 17.756 1.00 86.75 278 ALA A O 1
ATOM 2287 N N . LYS A 1 279 ? 21.549 6.756 17.238 1.00 85.62 279 LYS A N 1
ATOM 2288 C CA . LYS A 1 279 ? 20.559 7.560 17.954 1.00 85.62 279 LYS A CA 1
ATOM 2289 C C . LYS A 1 279 ? 19.305 6.761 18.297 1.00 85.62 279 LYS A C 1
ATOM 2291 O O . LYS A 1 279 ? 18.657 6.189 17.421 1.00 85.62 279 LYS A O 1
ATOM 2296 N N . GLU A 1 280 ? 18.936 6.832 19.567 1.00 87.88 280 GLU A N 1
ATOM 2297 C CA . GLU A 1 280 ? 17.743 6.198 20.120 1.00 87.88 280 GLU A CA 1
ATOM 2298 C C . GLU A 1 280 ? 16.447 6.800 19.551 1.00 87.88 280 GLU A C 1
ATOM 2300 O O . GLU A 1 280 ? 16.395 7.954 19.110 1.00 87.88 280 GLU A O 1
ATOM 2305 N N . LYS A 1 281 ? 15.377 6.007 19.588 1.00 86.50 281 LYS A N 1
ATOM 2306 C CA . LYS A 1 281 ? 13.984 6.349 19.259 1.00 86.50 281 LYS A CA 1
ATOM 2307 C C . LYS A 1 281 ? 13.730 6.799 17.821 1.00 86.50 281 LYS A C 1
ATOM 2309 O O . LYS A 1 281 ? 12.639 7.251 17.496 1.00 86.50 281 LYS A O 1
ATOM 2314 N N . MET A 1 282 ? 14.698 6.620 16.924 1.00 87.75 282 MET A N 1
ATOM 2315 C CA . MET A 1 282 ? 14.516 6.879 15.489 1.00 87.75 282 MET A CA 1
ATOM 2316 C C . MET A 1 282 ? 13.720 5.789 14.759 1.00 87.75 282 MET A C 1
ATOM 2318 O O . MET A 1 282 ? 13.279 5.991 13.626 1.00 87.75 282 MET A O 1
ATOM 2322 N N . GLY A 1 283 ? 13.632 4.616 15.380 1.00 89.44 283 GLY A N 1
ATOM 2323 C CA . GLY A 1 283 ? 13.119 3.383 14.810 1.00 89.44 283 GLY A CA 1
ATOM 2324 C C . GLY A 1 283 ? 11.710 3.014 15.258 1.00 89.44 283 GLY A C 1
ATOM 2325 O O . GLY A 1 283 ? 11.144 3.649 16.145 1.00 89.44 283 GLY A O 1
ATOM 2326 N N . ASN A 1 284 ? 11.159 1.949 14.677 1.00 94.81 284 ASN A N 1
ATOM 2327 C CA . ASN A 1 284 ? 9.918 1.339 15.149 1.00 94.81 284 ASN A CA 1
ATOM 2328 C C . ASN A 1 284 ? 9.836 -0.152 14.769 1.00 94.81 284 ASN A C 1
ATOM 2330 O O . ASN A 1 284 ? 10.742 -0.717 14.149 1.00 94.81 284 ASN A O 1
ATOM 2334 N N . ARG A 1 285 ? 8.752 -0.814 15.178 1.00 95.00 285 ARG A N 1
ATOM 2335 C CA . ARG A 1 285 ? 8.483 -2.228 14.909 1.00 95.00 285 ARG A CA 1
ATOM 2336 C C . ARG A 1 285 ? 7.986 -2.446 13.480 1.00 95.00 285 ARG A C 1
ATOM 2338 O O . ARG A 1 285 ? 7.203 -1.664 12.946 1.00 95.00 285 ARG A O 1
ATOM 2345 N N . ILE A 1 286 ? 8.388 -3.574 12.912 1.00 94.31 286 ILE A N 1
ATOM 2346 C CA . ILE A 1 286 ? 7.841 -4.171 11.699 1.00 94.31 286 ILE A CA 1
ATOM 2347 C C . ILE A 1 286 ? 7.003 -5.370 12.137 1.00 94.31 286 ILE A C 1
ATOM 2349 O O . ILE A 1 286 ? 7.497 -6.292 12.791 1.00 94.31 286 ILE A O 1
ATOM 2353 N N . HIS A 1 287 ? 5.715 -5.340 11.824 1.00 90.25 287 HIS A N 1
ATOM 2354 C CA . HIS A 1 287 ? 4.789 -6.409 12.153 1.00 90.25 287 HIS A CA 1
ATOM 2355 C C . HIS A 1 287 ? 4.495 -7.236 10.907 1.00 90.25 287 HIS A C 1
ATOM 2357 O O . HIS A 1 287 ? 4.130 -6.686 9.869 1.00 90.25 287 HIS A O 1
ATOM 2363 N N . PHE A 1 288 ? 4.638 -8.553 11.017 1.00 86.44 288 PHE A N 1
ATOM 2364 C CA . PHE A 1 288 ? 4.234 -9.469 9.961 1.00 86.44 288 PHE A CA 1
ATOM 2365 C C . PHE A 1 288 ? 2.801 -9.909 10.230 1.00 86.44 288 PHE A C 1
ATOM 2367 O O . PHE A 1 288 ? 2.554 -10.673 11.159 1.00 86.44 288 PHE A O 1
ATOM 2374 N N . SER A 1 289 ? 1.843 -9.399 9.462 1.00 71.19 289 SER A N 1
ATOM 2375 C CA . SER A 1 289 ? 0.439 -9.780 9.617 1.00 71.19 289 SER A CA 1
ATOM 2376 C C . SER A 1 289 ? -0.280 -9.795 8.276 1.00 71.19 289 SER A C 1
ATOM 2378 O O . SER A 1 289 ? 0.168 -9.180 7.312 1.00 71.19 289 SER A O 1
ATOM 2380 N N . ASN A 1 290 ? -1.405 -10.512 8.209 1.00 65.00 290 ASN A N 1
ATOM 2381 C CA . ASN A 1 290 ? -2.405 -10.256 7.181 1.00 65.00 290 ASN A CA 1
ATOM 2382 C C . ASN A 1 290 ? -3.214 -9.057 7.699 1.00 65.00 290 ASN A C 1
ATOM 2384 O O . ASN A 1 290 ? -4.033 -9.234 8.604 1.00 65.00 290 ASN A O 1
ATOM 2388 N N . PRO A 1 291 ? -2.902 -7.827 7.265 1.00 60.47 291 PRO A N 1
ATOM 2389 C CA . PRO A 1 291 ? -3.346 -6.635 7.939 1.00 60.47 291 PRO A CA 1
ATOM 2390 C C . PRO A 1 291 ? -4.865 -6.573 7.850 1.00 60.47 291 PRO A C 1
ATOM 2392 O O . PRO A 1 291 ? -5.465 -6.633 6.779 1.00 60.47 291 PRO A O 1
ATOM 2395 N N . GLU A 1 292 ? -5.503 -6.384 8.999 1.00 60.12 292 GLU A N 1
ATOM 2396 C CA . GLU A 1 292 ? -6.930 -6.063 9.044 1.00 60.12 292 GLU A CA 1
ATOM 2397 C C . GLU A 1 292 ? -7.228 -4.718 8.362 1.00 60.12 292 GLU A C 1
ATOM 2399 O O . GLU A 1 292 ? -8.379 -4.406 8.043 1.00 60.12 292 GLU A O 1
ATOM 2404 N N . LYS A 1 293 ? -6.185 -3.904 8.166 1.00 69.38 293 LYS A N 1
ATOM 2405 C CA . LYS A 1 293 ? -6.235 -2.594 7.532 1.00 69.38 293 LYS A CA 1
ATOM 2406 C C . LYS A 1 293 ? -5.885 -2.707 6.050 1.00 69.38 293 LYS A C 1
ATOM 2408 O O . LYS A 1 293 ? -4.971 -3.428 5.675 1.00 69.38 293 LYS A O 1
ATOM 2413 N N . HIS A 1 294 ? -6.604 -1.968 5.209 1.00 74.44 294 HIS A N 1
ATOM 2414 C CA . HIS A 1 294 ? -6.369 -1.949 3.761 1.00 74.44 294 HIS A CA 1
ATOM 2415 C C . HIS A 1 294 ? -5.152 -1.075 3.467 1.00 74.44 294 HIS A C 1
ATOM 2417 O O . HIS A 1 294 ? -5.280 0.128 3.224 1.00 74.44 294 HIS A O 1
ATOM 2423 N N . LEU A 1 295 ? -3.968 -1.657 3.596 1.00 82.19 295 LEU A N 1
ATOM 2424 C CA . LEU A 1 295 ? -2.720 -0.938 3.400 1.00 82.19 295 LEU A CA 1
ATOM 2425 C C . LEU A 1 295 ? -2.491 -0.660 1.917 1.00 82.19 295 LEU A C 1
ATOM 2427 O O . LEU A 1 295 ? -2.827 -1.477 1.058 1.00 82.19 295 LEU A O 1
ATOM 2431 N N . ARG A 1 296 ? -1.936 0.520 1.640 1.00 88.25 296 ARG A N 1
ATOM 2432 C CA . ARG A 1 296 ? -1.468 0.881 0.305 1.00 88.25 296 ARG A CA 1
ATOM 2433 C C . ARG A 1 296 ? -0.052 0.361 0.135 1.00 88.25 296 ARG A C 1
ATOM 2435 O O . ARG A 1 296 ? 0.754 0.459 1.059 1.00 88.25 296 ARG A O 1
ATOM 2442 N N . HIS A 1 297 ? 0.240 -0.167 -1.044 1.00 91.88 297 HIS A N 1
ATOM 2443 C CA . HIS A 1 297 ? 1.578 -0.610 -1.398 1.00 91.88 297 HIS A CA 1
ATOM 2444 C C . HIS A 1 297 ? 2.034 0.036 -2.695 1.00 91.88 297 HIS A C 1
ATOM 2446 O O . HIS A 1 297 ? 1.341 -0.024 -3.710 1.00 91.88 297 HIS A O 1
ATOM 2452 N N . ASN A 1 298 ? 3.240 0.588 -2.664 1.00 95.56 298 ASN A N 1
ATOM 2453 C CA . ASN A 1 298 ? 3.980 0.929 -3.865 1.00 95.56 298 ASN A CA 1
ATOM 2454 C C . ASN A 1 298 ? 4.709 -0.331 -4.332 1.00 95.56 298 ASN A C 1
ATOM 2456 O O . ASN A 1 298 ? 5.486 -0.910 -3.577 1.00 95.56 298 ASN A O 1
ATOM 2460 N N . VAL A 1 299 ? 4.431 -0.792 -5.549 1.00 97.06 299 VAL A N 1
ATOM 2461 C CA . VAL A 1 299 ? 5.007 -2.024 -6.097 1.00 97.06 299 VAL A CA 1
ATOM 2462 C C . VAL A 1 299 ? 5.956 -1.679 -7.231 1.00 97.06 299 VAL A C 1
ATOM 2464 O O . VAL A 1 299 ? 5.558 -1.125 -8.251 1.00 97.06 299 VAL A O 1
ATOM 2467 N N . LEU A 1 300 ? 7.222 -2.027 -7.055 1.00 96.75 300 LEU A N 1
ATOM 2468 C CA . LEU A 1 300 ? 8.266 -1.874 -8.048 1.00 96.75 300 LEU A CA 1
ATOM 2469 C C . LEU A 1 300 ? 8.371 -3.153 -8.884 1.00 96.75 300 LEU A C 1
ATOM 2471 O O . LEU A 1 300 ? 8.669 -4.234 -8.372 1.00 96.75 300 LEU A O 1
ATOM 2475 N N . LEU A 1 301 ? 8.137 -3.016 -10.184 1.00 97.50 301 LEU A N 1
ATOM 2476 C CA . LEU A 1 301 ? 8.382 -4.055 -11.174 1.00 97.50 301 LEU A CA 1
ATOM 2477 C C . LEU A 1 301 ? 9.769 -3.832 -11.763 1.00 97.50 301 LEU A C 1
ATOM 2479 O O . LEU A 1 301 ? 10.016 -2.783 -12.359 1.00 97.50 301 LEU A O 1
ATOM 2483 N N . THR A 1 302 ? 10.652 -4.820 -11.637 1.00 95.38 302 THR A N 1
ATOM 2484 C CA . THR A 1 302 ? 11.938 -4.827 -12.342 1.00 95.38 302 THR A CA 1
ATOM 2485 C C . THR A 1 302 ? 11.906 -5.887 -13.429 1.00 95.38 302 THR A C 1
ATOM 2487 O O . THR A 1 302 ? 11.509 -7.027 -13.179 1.00 95.38 302 THR A O 1
ATOM 2490 N N . PHE A 1 303 ? 12.328 -5.524 -14.634 1.00 95.75 303 PHE A N 1
ATOM 2491 C CA . PHE A 1 303 ? 12.414 -6.441 -15.765 1.00 95.75 303 PHE A CA 1
ATOM 2492 C C . PHE A 1 303 ? 13.716 -6.244 -16.535 1.00 95.75 303 PHE A C 1
ATOM 2494 O O . PHE A 1 303 ? 14.348 -5.196 -16.427 1.00 95.75 303 PHE A O 1
ATOM 2501 N N . SER A 1 304 ? 14.126 -7.255 -17.298 1.00 94.75 304 SER A N 1
ATOM 2502 C CA . SER A 1 304 ? 15.299 -7.186 -18.163 1.00 94.75 304 SER A CA 1
ATOM 2503 C C . SER A 1 304 ? 14.949 -7.310 -19.642 1.00 94.75 304 SER A C 1
ATOM 2505 O O . SER A 1 304 ? 13.970 -7.963 -20.013 1.00 94.75 304 SER A O 1
ATOM 2507 N N . TYR A 1 305 ? 15.761 -6.668 -20.481 1.00 93.06 305 TYR A N 1
ATOM 2508 C CA . TYR A 1 305 ? 15.672 -6.691 -21.940 1.00 93.06 305 TYR A CA 1
ATOM 2509 C C . TYR A 1 305 ? 17.072 -6.558 -22.569 1.00 93.06 305 TYR A C 1
ATOM 2511 O O . TYR A 1 305 ? 17.969 -5.966 -21.969 1.00 93.06 305 TYR A O 1
ATOM 2519 N N . GLY A 1 306 ? 17.252 -7.101 -23.777 1.00 88.69 306 GLY A N 1
ATOM 2520 C CA . GLY A 1 306 ? 18.479 -6.966 -24.568 1.00 88.69 306 GLY A CA 1
ATOM 2521 C C . GLY A 1 306 ? 19.559 -8.027 -24.311 1.00 88.69 306 GLY A C 1
ATOM 2522 O O . GLY A 1 306 ? 19.422 -8.911 -23.461 1.00 88.69 306 GLY A O 1
ATOM 2523 N N . SER A 1 307 ? 20.636 -7.932 -25.097 1.00 84.50 307 SER A N 1
ATOM 2524 C CA . SER A 1 307 ? 21.871 -8.714 -24.968 1.00 84.50 307 SER A CA 1
ATOM 2525 C C . SER A 1 307 ? 23.072 -7.774 -25.179 1.00 84.50 307 SER A C 1
ATOM 2527 O O . SER A 1 307 ? 23.313 -7.393 -26.324 1.00 84.50 307 SER A O 1
ATOM 2529 N N . PRO A 1 308 ? 23.819 -7.382 -24.126 1.00 85.69 308 PRO A N 1
ATOM 2530 C CA . PRO A 1 308 ? 23.696 -7.832 -22.737 1.00 85.69 308 PRO A CA 1
ATOM 2531 C C . PRO A 1 308 ? 22.363 -7.419 -22.096 1.00 85.69 308 PRO A C 1
ATOM 2533 O O . PRO A 1 308 ? 21.709 -6.479 -22.537 1.00 85.69 308 PRO A O 1
ATOM 2536 N N . GLN A 1 309 ? 21.938 -8.145 -21.059 1.00 87.62 309 GLN A N 1
ATOM 2537 C CA . GLN A 1 309 ? 20.689 -7.824 -20.368 1.00 87.62 309 GLN A CA 1
ATOM 2538 C C . GLN A 1 309 ? 20.818 -6.504 -19.603 1.00 87.62 309 GLN A C 1
ATOM 2540 O O . GLN A 1 309 ? 21.652 -6.373 -18.703 1.00 87.62 309 GLN A O 1
ATOM 2545 N N . HIS A 1 310 ? 19.941 -5.558 -19.927 1.00 90.56 310 HIS A N 1
ATOM 2546 C CA . HIS A 1 310 ? 19.752 -4.305 -19.205 1.00 90.56 310 HIS A CA 1
ATOM 2547 C C . HIS A 1 310 ? 18.482 -4.380 -18.358 1.00 90.56 310 HIS A C 1
ATOM 2549 O O . HIS A 1 310 ? 17.485 -4.962 -18.782 1.00 90.56 310 HIS A O 1
ATOM 2555 N N . GLY A 1 311 ? 18.531 -3.826 -17.144 1.00 92.62 311 GLY A N 1
ATOM 2556 C CA . GLY A 1 311 ? 17.395 -3.779 -16.225 1.00 92.62 311 GLY A CA 1
ATOM 2557 C C . GLY A 1 311 ? 16.604 -2.480 -16.362 1.00 92.62 311 GLY A C 1
ATOM 2558 O O . GLY A 1 311 ? 17.195 -1.422 -16.555 1.00 92.62 311 GLY A O 1
ATOM 2559 N N . TYR A 1 312 ? 15.287 -2.553 -16.205 1.00 94.81 312 TYR A N 1
ATOM 2560 C CA . TYR A 1 312 ? 14.354 -1.428 -16.274 1.00 94.81 312 TYR A CA 1
ATOM 2561 C C . TYR A 1 312 ? 13.319 -1.525 -15.156 1.00 94.81 312 TYR A C 1
ATOM 2563 O O . TYR A 1 312 ? 13.056 -2.620 -14.644 1.00 94.81 312 TYR A O 1
ATOM 2571 N N . ARG A 1 313 ? 12.725 -0.388 -14.775 1.00 95.75 313 ARG A N 1
ATOM 2572 C CA . ARG A 1 313 ? 11.767 -0.313 -13.665 1.00 95.75 313 ARG A CA 1
ATOM 2573 C C . ARG A 1 313 ? 10.463 0.399 -14.026 1.00 95.75 313 ARG A C 1
ATOM 2575 O O . ARG A 1 313 ? 10.455 1.436 -14.690 1.00 95.75 313 ARG A O 1
ATOM 2582 N N . ILE A 1 314 ? 9.362 -0.140 -13.505 1.00 97.62 314 ILE A N 1
ATOM 2583 C CA . ILE A 1 314 ? 8.034 0.487 -13.478 1.00 97.62 314 ILE A CA 1
ATOM 2584 C C . ILE A 1 314 ? 7.558 0.516 -12.031 1.00 97.62 314 ILE A C 1
ATOM 2586 O O . ILE A 1 314 ? 7.644 -0.490 -11.331 1.00 97.62 314 ILE A O 1
ATOM 2590 N N . LEU A 1 315 ? 7.024 1.650 -11.593 1.00 97.62 315 LEU A N 1
ATOM 2591 C CA . LEU A 1 315 ? 6.417 1.793 -10.277 1.00 97.62 315 LEU A CA 1
ATOM 2592 C C . LEU A 1 315 ? 4.893 1.797 -10.390 1.00 97.62 315 LEU A C 1
ATOM 2594 O O . LEU A 1 315 ? 4.313 2.665 -11.038 1.00 97.62 315 LEU A O 1
ATOM 2598 N N . LEU A 1 316 ? 4.248 0.851 -9.721 1.00 97.44 316 LEU A N 1
ATOM 2599 C CA . LEU A 1 316 ? 2.809 0.817 -9.503 1.00 97.44 316 LEU A CA 1
ATOM 2600 C C . LEU A 1 316 ? 2.509 1.476 -8.151 1.00 97.44 316 LEU A C 1
ATOM 2602 O O . LEU A 1 316 ? 2.809 0.901 -7.104 1.00 97.44 316 LEU A O 1
ATOM 2606 N N . ARG A 1 317 ? 1.953 2.687 -8.159 1.00 93.25 317 ARG A N 1
ATOM 2607 C CA . ARG A 1 317 ? 1.621 3.421 -6.929 1.00 93.25 317 ARG A CA 1
ATOM 2608 C C . ARG A 1 317 ? 0.243 3.039 -6.400 1.00 93.25 317 ARG A C 1
ATOM 2610 O O . ARG A 1 317 ? -0.653 2.705 -7.177 1.00 93.25 317 ARG A O 1
ATOM 2617 N N . ASP A 1 318 ? 0.094 3.092 -5.078 1.00 91.56 318 ASP A N 1
ATOM 2618 C CA . ASP A 1 318 ? -1.171 2.871 -4.373 1.00 91.56 318 ASP A CA 1
ATOM 2619 C C . ASP A 1 318 ? -1.926 1.615 -4.849 1.00 91.56 318 ASP A C 1
ATOM 2621 O O . ASP A 1 318 ? -3.099 1.644 -5.231 1.00 91.56 318 ASP A O 1
ATOM 2625 N N . CYS A 1 319 ? -1.244 0.469 -4.813 1.00 93.50 319 CYS A N 1
ATOM 2626 C CA . CYS A 1 319 ? -1.889 -0.831 -4.959 1.00 93.50 319 CYS A CA 1
ATOM 2627 C C . CYS A 1 319 ? -2.643 -1.155 -3.666 1.00 93.50 319 CYS A C 1
ATOM 2629 O O . CYS A 1 319 ? -2.030 -1.202 -2.595 1.00 93.50 319 CYS A O 1
ATOM 2631 N N . LEU A 1 320 ? -3.953 -1.398 -3.749 1.00 90.50 320 LEU A N 1
ATOM 2632 C CA . LEU A 1 320 ? -4.769 -1.769 -2.588 1.00 90.50 320 LEU A CA 1
ATOM 2633 C C . LEU A 1 320 ? -5.535 -3.076 -2.817 1.00 90.50 320 LEU A C 1
ATOM 2635 O O . LEU A 1 320 ? -6.031 -3.310 -3.926 1.00 90.50 320 LEU A O 1
ATOM 2639 N N . PRO A 1 321 ? -5.708 -3.897 -1.765 1.00 87.50 321 PRO A N 1
ATOM 2640 C CA . PRO A 1 321 ? -6.586 -5.050 -1.818 1.00 87.50 321 PRO A CA 1
ATOM 2641 C C . PRO A 1 321 ? -8.053 -4.601 -1.737 1.00 87.50 321 PRO A C 1
ATOM 2643 O O . PRO A 1 321 ? -8.408 -3.681 -0.996 1.00 87.50 321 PRO A O 1
ATOM 2646 N N . ILE A 1 322 ? -8.920 -5.279 -2.482 1.00 81.69 322 ILE A N 1
ATOM 2647 C CA . ILE A 1 322 ? -10.370 -5.072 -2.491 1.00 81.69 322 ILE A CA 1
ATOM 2648 C C . ILE A 1 322 ? -11.108 -6.379 -2.166 1.00 81.69 322 ILE A C 1
ATOM 2650 O O . ILE A 1 322 ? -10.532 -7.469 -2.295 1.00 81.69 322 ILE A O 1
ATOM 2654 N N . PRO A 1 323 ? -12.371 -6.303 -1.706 1.00 69.88 323 PRO A N 1
ATOM 2655 C CA . PRO A 1 323 ? -13.070 -7.487 -1.247 1.00 69.88 323 PRO A CA 1
ATOM 2656 C C . PRO A 1 323 ? -13.355 -8.380 -2.450 1.00 69.88 323 PRO A C 1
ATOM 2658 O O . PRO A 1 323 ? -13.639 -7.890 -3.548 1.00 69.88 323 PRO A O 1
ATOM 2661 N N . ALA A 1 324 ? -13.293 -9.699 -2.258 1.00 66.81 324 ALA A N 1
ATOM 2662 C CA . ALA A 1 324 ? -13.595 -10.635 -3.332 1.00 66.81 324 ALA A CA 1
ATOM 2663 C C . ALA A 1 324 ? -15.006 -10.404 -3.904 1.00 66.81 324 ALA A C 1
ATOM 2665 O O . ALA A 1 324 ? -15.962 -10.079 -3.186 1.00 66.81 324 ALA A O 1
ATOM 2666 N N . ARG A 1 325 ? -15.131 -10.627 -5.220 1.00 62.03 325 ARG A N 1
ATOM 2667 C CA . ARG A 1 325 ? -16.357 -10.412 -6.009 1.00 62.03 325 ARG A CA 1
ATOM 2668 C C . ARG A 1 325 ? -17.566 -11.227 -5.512 1.00 62.03 325 ARG A C 1
ATOM 2670 O O . ARG A 1 325 ? -18.691 -10.864 -5.833 1.00 62.03 325 ARG A O 1
ATOM 2677 N N . SER A 1 326 ? -17.363 -12.248 -4.675 1.00 47.41 326 SER A N 1
ATOM 2678 C CA . SER A 1 326 ? -18.413 -13.135 -4.157 1.00 47.41 326 SER A CA 1
ATOM 2679 C C . SER A 1 326 ? -18.179 -13.504 -2.683 1.00 47.41 326 SER A C 1
ATOM 2681 O O . SER A 1 326 ? -17.374 -14.376 -2.387 1.00 47.41 326 SER A O 1
ATOM 2683 N N . ALA A 1 327 ? -18.886 -12.829 -1.763 1.00 42.56 327 ALA A N 1
ATOM 2684 C CA . ALA A 1 327 ? -19.447 -13.388 -0.517 1.00 42.56 327 ALA A CA 1
ATOM 2685 C C . ALA A 1 327 ? -20.081 -12.270 0.347 1.00 42.56 327 ALA A C 1
ATOM 2687 O O . ALA A 1 327 ? -19.373 -11.336 0.730 1.00 42.56 327 ALA A O 1
ATOM 2688 N N . PRO A 1 328 ? -21.378 -12.373 0.702 1.00 45.06 328 PRO A N 1
ATOM 2689 C CA . PRO A 1 328 ? -22.070 -11.485 1.638 1.00 45.06 328 PRO A CA 1
ATOM 2690 C C . PRO A 1 328 ? -22.083 -12.013 3.091 1.00 45.06 328 PRO A C 1
ATOM 2692 O O . PRO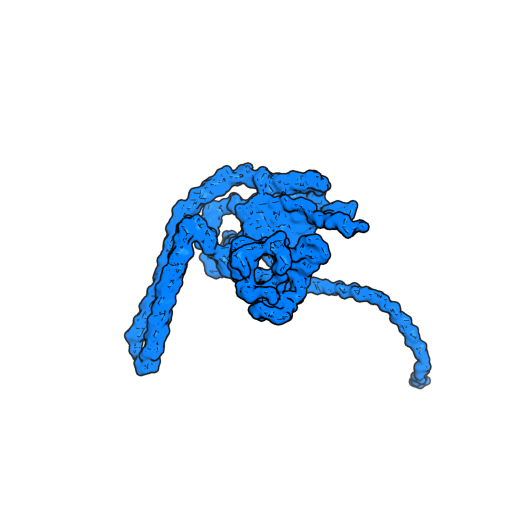 A 1 328 ? -23.031 -11.760 3.830 1.00 45.06 328 PRO A O 1
ATOM 2695 N N . ARG A 1 329 ? -21.067 -12.767 3.535 1.00 40.44 329 ARG A N 1
ATOM 2696 C CA . ARG A 1 329 ? -20.973 -13.254 4.926 1.00 40.44 329 ARG A CA 1
ATOM 2697 C C . ARG A 1 329 ? -19.541 -13.174 5.449 1.00 40.44 329 ARG A C 1
ATOM 2699 O O . ARG A 1 329 ? -18.592 -13.274 4.677 1.00 40.44 329 ARG A O 1
ATOM 2706 N N . ALA A 1 330 ? -19.428 -12.938 6.756 1.00 38.91 330 ALA A N 1
ATOM 2707 C CA . ALA A 1 330 ? -18.184 -12.799 7.504 1.00 38.91 330 ALA A CA 1
ATOM 2708 C C . ALA A 1 330 ? -17.137 -13.840 7.067 1.00 38.91 330 ALA A C 1
ATOM 2710 O O . ALA A 1 330 ? -17.412 -15.036 7.103 1.00 38.91 330 ALA A O 1
ATOM 2711 N N . GLY A 1 331 ? -15.965 -13.367 6.627 1.00 45.75 331 GLY A N 1
ATOM 2712 C CA . GLY A 1 331 ? -14.862 -14.218 6.158 1.00 45.75 331 GLY A CA 1
ATOM 2713 C C . GLY A 1 331 ? -14.408 -14.007 4.707 1.00 45.75 331 GLY A C 1
ATOM 2714 O O . GLY A 1 331 ? -13.607 -14.798 4.222 1.00 45.75 331 GLY A O 1
ATOM 2715 N N . ALA A 1 332 ? -14.876 -12.969 4.001 1.00 44.25 332 ALA A N 1
ATOM 2716 C CA . ALA A 1 332 ? -14.403 -12.666 2.646 1.00 44.25 332 ALA A CA 1
ATOM 2717 C C . ALA A 1 332 ? -12.876 -12.436 2.622 1.00 44.25 332 ALA A C 1
ATOM 2719 O O . ALA A 1 332 ? -12.370 -11.478 3.207 1.00 44.25 332 ALA A O 1
ATOM 2720 N N . THR A 1 333 ? -12.143 -13.318 1.940 1.00 52.78 333 THR A N 1
ATOM 2721 C CA . THR A 1 333 ? -10.695 -13.197 1.735 1.00 52.78 333 THR A CA 1
ATOM 2722 C C . THR A 1 333 ? -10.414 -12.189 0.617 1.00 52.78 333 THR A C 1
ATOM 2724 O O . THR A 1 333 ? -10.913 -12.331 -0.501 1.00 52.78 333 THR A O 1
ATOM 2727 N N . TRP A 1 334 ? -9.642 -11.148 0.928 1.00 64.19 334 TRP A N 1
ATOM 2728 C CA . TRP A 1 334 ? -9.278 -10.036 0.043 1.00 64.19 334 TRP A CA 1
ATOM 2729 C C . TRP A 1 334 ? -8.267 -10.486 -1.017 1.00 64.19 334 TRP A C 1
ATOM 2731 O O . TRP A 1 334 ? -7.060 -10.330 -0.856 1.00 64.19 334 TRP A O 1
ATOM 2741 N N . ASN A 1 335 ? -8.762 -11.103 -2.090 1.00 66.38 335 ASN A N 1
ATOM 2742 C CA . ASN A 1 335 ? -7.902 -11.782 -3.065 1.00 66.38 335 ASN A CA 1
ATOM 2743 C C . ASN A 1 335 ? -7.652 -10.971 -4.346 1.00 66.38 335 ASN A C 1
ATOM 2745 O O . ASN A 1 335 ? -6.829 -11.382 -5.161 1.00 66.38 335 ASN A O 1
ATOM 2749 N N . GLN A 1 336 ? -8.346 -9.845 -4.542 1.00 81.25 336 GLN A N 1
ATOM 2750 C CA . GLN A 1 336 ? -8.165 -8.986 -5.712 1.00 81.25 336 GLN A CA 1
ATOM 2751 C C . GLN A 1 336 ? -7.469 -7.685 -5.311 1.00 81.25 336 GLN A C 1
ATOM 2753 O O . GLN A 1 336 ? -7.823 -7.072 -4.311 1.00 81.25 336 GLN A O 1
ATOM 2758 N N . TRP A 1 337 ? -6.505 -7.259 -6.120 1.00 90.62 337 TRP A N 1
ATOM 2759 C CA . TRP A 1 337 ? -5.783 -5.997 -5.976 1.00 90.62 337 TRP A CA 1
ATOM 2760 C C . TRP A 1 337 ? -6.155 -5.052 -7.114 1.00 90.62 337 TRP A C 1
ATOM 2762 O O . TRP A 1 337 ? -6.457 -5.518 -8.218 1.00 90.62 337 TRP A O 1
ATOM 2772 N N . LEU A 1 338 ? -6.143 -3.747 -6.842 1.00 92.75 338 LEU A N 1
ATOM 2773 C CA . LEU A 1 338 ? -6.350 -2.702 -7.841 1.00 92.75 338 LEU A CA 1
ATOM 2774 C C . LEU A 1 338 ? -5.286 -1.605 -7.748 1.00 92.75 338 LEU A C 1
ATOM 2776 O O . LEU A 1 338 ? -4.807 -1.289 -6.660 1.00 92.75 338 LEU A O 1
ATOM 2780 N N . LEU A 1 339 ? -4.991 -1.000 -8.899 1.00 93.94 339 LEU A N 1
ATOM 2781 C CA . LEU A 1 339 ? -4.241 0.246 -9.047 1.00 93.94 339 LEU A CA 1
ATOM 2782 C C . LEU A 1 339 ? -5.163 1.444 -8.809 1.00 93.94 339 LEU A C 1
ATOM 2784 O O . LEU A 1 339 ? -6.194 1.579 -9.482 1.00 93.94 339 LEU A O 1
ATOM 2788 N N . PHE A 1 340 ? -4.779 2.311 -7.875 1.00 91.62 340 PHE A N 1
ATOM 2789 C CA . PHE A 1 340 ? -5.476 3.571 -7.600 1.00 91.62 340 PHE A CA 1
ATOM 2790 C C . PHE A 1 340 ? -4.770 4.775 -8.229 1.00 91.62 340 PHE A C 1
ATOM 2792 O O . PHE A 1 340 ? -5.428 5.771 -8.526 1.00 91.62 340 PHE A O 1
ATOM 2799 N N . GLU A 1 341 ? -3.469 4.663 -8.497 1.00 91.81 341 GLU A N 1
ATOM 2800 C CA . GLU A 1 341 ? -2.686 5.680 -9.190 1.00 91.81 341 GLU A CA 1
ATOM 2801 C C . GLU A 1 341 ? -2.129 5.185 -10.530 1.00 91.81 341 GLU A C 1
ATOM 2803 O O . GLU A 1 341 ? -2.148 3.996 -10.864 1.00 91.81 341 GLU A O 1
ATOM 2808 N N . ARG A 1 342 ? -1.646 6.139 -11.331 1.00 93.50 342 ARG A N 1
ATOM 2809 C CA . ARG A 1 342 ? -1.042 5.878 -12.639 1.00 93.50 342 ARG A CA 1
ATOM 2810 C C . ARG A 1 342 ? 0.317 5.189 -12.441 1.00 93.50 342 ARG A C 1
ATOM 2812 O O . ARG A 1 342 ? 1.127 5.690 -11.658 1.00 93.50 342 ARG A O 1
ATOM 2819 N N . PRO A 1 343 ? 0.606 4.090 -13.158 1.00 96.25 343 PRO A N 1
ATOM 2820 C CA . PRO A 1 343 ? 1.950 3.538 -13.228 1.00 96.25 343 PRO A CA 1
ATOM 2821 C C . PRO A 1 343 ? 2.959 4.579 -13.715 1.00 96.25 343 PRO A C 1
ATOM 2823 O O . PRO A 1 343 ? 2.656 5.402 -14.580 1.00 96.25 343 PRO A O 1
ATOM 2826 N N . VAL A 1 344 ? 4.177 4.513 -13.186 1.00 97.19 344 VAL A N 1
ATOM 2827 C CA . VAL A 1 344 ? 5.266 5.425 -13.539 1.00 97.19 344 VAL A CA 1
ATOM 2828 C C . VAL A 1 344 ? 6.397 4.638 -14.187 1.00 97.19 344 VAL A C 1
ATOM 2830 O O . VAL A 1 344 ? 6.936 3.704 -13.595 1.00 97.19 344 VAL A O 1
ATOM 2833 N N . TRP A 1 345 ? 6.775 5.034 -15.401 1.00 96.62 345 TRP A N 1
ATOM 2834 C CA . TRP A 1 345 ? 7.992 4.559 -16.053 1.00 96.62 345 TRP A CA 1
ATOM 2835 C C . TRP A 1 345 ? 9.206 5.187 -15.368 1.00 96.62 345 TRP A C 1
ATOM 2837 O O . TRP A 1 345 ? 9.373 6.405 -15.418 1.00 96.62 345 TRP A O 1
ATOM 2847 N N . LEU A 1 346 ? 10.043 4.372 -14.724 1.00 94.88 346 LEU A N 1
ATOM 2848 C CA . LEU A 1 346 ? 11.284 4.849 -14.104 1.00 94.88 346 LEU A CA 1
ATOM 2849 C C . LEU A 1 346 ? 12.486 4.731 -15.047 1.00 94.88 346 LEU A C 1
ATOM 2851 O O . LEU A 1 346 ? 13.490 5.406 -14.838 1.00 94.88 346 LEU A O 1
ATOM 2855 N N . GLY A 1 347 ? 12.378 3.914 -16.098 1.00 92.94 347 GLY A N 1
ATOM 2856 C CA . GLY A 1 347 ? 13.431 3.766 -17.096 1.00 92.94 347 GLY A CA 1
ATOM 2857 C C . GLY A 1 347 ? 14.516 2.761 -16.708 1.00 92.94 347 GLY A C 1
ATOM 2858 O O . GLY A 1 347 ? 14.269 1.870 -15.883 1.00 92.94 347 GLY A O 1
ATOM 2859 N N . PRO A 1 348 ? 15.692 2.844 -17.355 1.00 92.38 348 PRO A N 1
ATOM 2860 C CA . PRO A 1 348 ? 16.793 1.923 -17.120 1.00 92.38 348 PRO A CA 1
ATOM 2861 C C . PRO A 1 348 ? 17.347 2.062 -15.700 1.00 92.38 348 PRO A C 1
ATOM 2863 O O . PRO A 1 348 ? 17.511 3.161 -15.169 1.00 92.38 348 PRO A O 1
ATOM 2866 N N . ILE A 1 349 ? 17.707 0.929 -15.103 1.00 88.06 349 ILE A N 1
ATOM 2867 C CA . ILE A 1 349 ? 18.531 0.893 -13.898 1.00 88.06 349 ILE A CA 1
ATOM 2868 C C . ILE A 1 349 ? 19.934 1.296 -14.344 1.00 88.06 349 ILE A C 1
ATOM 2870 O O . ILE A 1 349 ? 20.613 0.528 -15.029 1.00 88.06 349 ILE A O 1
ATOM 2874 N N . ARG A 1 350 ? 20.353 2.523 -14.019 1.00 70.19 350 ARG A N 1
ATOM 2875 C CA . ARG A 1 350 ? 21.700 2.999 -14.353 1.00 70.19 350 ARG A CA 1
ATOM 2876 C C . ARG A 1 350 ? 22.730 2.018 -13.782 1.00 70.19 350 ARG A C 1
ATOM 2878 O O . ARG A 1 350 ? 22.734 1.766 -12.581 1.00 70.19 350 ARG A O 1
ATOM 2885 N N . LYS A 1 351 ? 23.609 1.481 -14.635 1.00 53.53 351 LYS A N 1
ATOM 2886 C CA . LYS A 1 351 ? 24.918 1.003 -14.176 1.00 53.53 351 LYS A CA 1
ATOM 2887 C C . LYS A 1 351 ? 25.750 2.247 -13.887 1.00 53.53 351 LYS A C 1
ATOM 2889 O O . LYS A 1 351 ? 25.801 3.144 -14.726 1.00 53.53 351 LYS A O 1
ATOM 2894 N N . ASP A 1 352 ? 26.336 2.322 -12.699 1.00 39.22 352 ASP A N 1
ATOM 2895 C CA . ASP A 1 352 ? 27.308 3.363 -12.377 1.00 39.22 352 ASP A CA 1
ATOM 2896 C C . ASP A 1 352 ? 28.484 3.246 -13.371 1.00 39.22 352 ASP A C 1
ATOM 2898 O O . ASP A 1 352 ? 29.042 2.153 -13.492 1.00 39.22 352 ASP A O 1
ATOM 2902 N N . PRO A 1 353 ? 28.853 4.305 -14.115 1.00 34.91 353 PRO A N 1
ATOM 2903 C CA . PRO A 1 353 ? 29.977 4.278 -15.058 1.00 34.91 353 PRO A CA 1
ATOM 2904 C C . PRO A 1 353 ? 31.355 4.081 -14.395 1.00 34.91 353 PRO A C 1
ATOM 2906 O O . PRO A 1 353 ? 32.369 4.149 -15.078 1.00 34.91 353 PRO A O 1
ATOM 2909 N N . SER A 1 354 ? 31.421 3.846 -13.080 1.00 30.44 354 SER A N 1
ATOM 2910 C CA . SER A 1 354 ? 32.657 3.594 -12.330 1.00 30.44 354 SER A CA 1
ATOM 2911 C C . SER A 1 354 ? 33.167 2.142 -12.390 1.00 30.44 354 SER A C 1
ATOM 2913 O O . SER A 1 354 ? 34.138 1.814 -11.708 1.00 30.44 354 SER A O 1
ATOM 2915 N N . ILE A 1 355 ? 32.540 1.270 -13.188 1.00 38.12 355 ILE A N 1
ATOM 2916 C CA . ILE A 1 355 ? 32.991 -0.111 -13.413 1.00 38.12 355 ILE A CA 1
ATOM 2917 C C . ILE A 1 355 ? 33.096 -0.370 -14.922 1.00 38.12 355 ILE A C 1
ATOM 2919 O O . ILE A 1 355 ? 32.210 -0.993 -15.507 1.00 38.12 355 ILE A O 1
ATOM 2923 N N . ASP A 1 356 ? 34.182 0.132 -15.505 1.00 31.53 356 ASP A N 1
ATOM 2924 C CA . ASP A 1 356 ? 34.951 -0.494 -16.590 1.00 31.53 356 ASP A CA 1
ATOM 2925 C C . ASP A 1 356 ? 36.441 -0.409 -16.221 1.00 31.53 356 ASP A C 1
ATOM 2927 O O . ASP A 1 356 ? 36.872 0.677 -15.759 1.00 31.53 356 ASP A O 1
#

Foldseek 3Di:
DDDDDDDDDDDDDDDPDDDDPPPPDPPADPAALVVVLVVQCLVCLLVVPVVSNCCQAPLVDDLVQLLQQLLLAQAQVVLCVLVVNVLVVLVVVLVVLLVVLVVVLVVLVVVCPVPPDPVSVVVNVVSVVVNVVSVVVSSVVSNVSSVVVSVVVSVVSNVCSVCCCVQFRVQQNVLCVVVVFNSNQKFFDDKEFEWEWADDPNAIATNNHGQDAAEDEASHKYKYFYDPRCVVFDKFKDQDQLDPDGDCVQWDFDPDDTTIIMHHDPDDDPWMKIDTNVDHPRIGTHHHDPDSHFDFTWMKTWIWGDVVTWIWIKIQGGKTFGFDPDDPDPDGDRSRIHGHDHIDGPTTPDDDPPPD